Protein AF-A0AAV0EF10-F1 (afdb_monomer_lite)

Foldseek 3Di:
DDDDDDDDDDDDDDDDDDPVVVPPPQAAEDALVCLQDPVVVVVQLCVLCLQQVDALAQFPVSDDPVSVVSSVVSSVVRHDYDPVRVVSNVVSNNVNRRVVSNVVVVVCVVVVNDDPSDDPVSVVVNNCCCVPPPVNVVVVVVVVVVCVDPVNLLLDWQPPPDDLVRLQCVVCPPVNNGDFLLNSCLVGQDHPPNNDPVPRRPLNVQLVVQLVVQVVVVCVVVVHDPPDDDDPVSRVVSQCRSQDADPQARSRCPVNRNVVSVCCVVVVVPPDDDDDDPVVVVVVVVVVVVVVVVVVVVVVLVVVVVVVVVVCVVCVVVVHDDDDDDRDDPDDDDPPPDPPDPDPDDDDDDDDDDDDDDDD

Sequence (360 aa):
MSNEQSTSAPRPNYAPMSEAERNNDSAVWVTPAEVLFDEQVFKGIKSIIGGHFLGTWATLSDVDPKVRELWWNLFKARYRWTHANGADILKAYNARISTWLRATFKRARKSGKKPKWVSDEVWSNLCRHWSSDPKFLARSESGKKNRMSEKALEMQWHGGRKSQNAHKETLAGPEKKRVDVLRLVKHCWTKHGEESEADLPPRLADFETKYNESVERQRAARGLTQEDDLDSDADDEAAIEAAGVYKGRVPCLGAEGQRILYDRSTGASSSRSRRGEDPRIATMQRELEEHERRWEEQRKADEATKARLEEMERYMRAGFQPPQQPFPPPYVFHPEQTPQVPHMGGMGFFPNSGYGGMPM

Radius of gyration: 29.23 Å; chains: 1; bounding box: 75×53×104 Å

InterPro domains:
  IPR004252 Probable transposase, Ptta/En/Spm, plant [PF03004] (120-255)

Organism: NCBI:txid186058

Secondary structure (DSSP, 8-state):
-------PPPPP------HHHHT-TTPEE--HHHHHH-HHHHHHHHHHHHHT--S--SSGGGS-HHHHHHHHHHHHHHEE--GGGHHHHHHHHHHHHHHHHHHHHHHHHHHTPPPTTS-HHHHHHHHHHHHH-HHHHHHHHHHHHTTSSHHHHHT---STTS-HHHHHHHHHTTTT----HHHHHHHHHSPTT---GGG--HHHHHHHHHHHHHHHHHHHHHT--TTSPPPHHHHHHHHHHHH--BTTB-TTTHHHHHHHHHHHHHHGGGT---S---HHHHHHHHHHHHHHHHHHHHHHHHHHHHHHHHHHHHHHHTT-PPP--PPPPP----GGGSPPPP------------------

Structure (mmCIF, N/CA/C/O backbone):
data_AF-A0AAV0EF10-F1
#
_entry.id   AF-A0AAV0EF10-F1
#
loop_
_atom_site.group_PDB
_atom_site.id
_atom_site.type_symbol
_atom_site.label_atom_id
_atom_site.label_alt_id
_atom_site.label_comp_id
_atom_site.label_asym_id
_atom_site.label_entity_id
_atom_site.label_seq_id
_atom_site.pdbx_PDB_ins_code
_atom_site.Cartn_x
_atom_site.Cartn_y
_atom_site.Cartn_z
_atom_site.occupancy
_atom_site.B_iso_or_equiv
_atom_site.auth_seq_id
_atom_site.auth_comp_id
_atom_site.auth_asym_id
_atom_site.auth_atom_id
_atom_site.pdbx_PDB_model_num
ATOM 1 N N . MET A 1 1 ? -40.832 4.339 -34.094 1.00 41.81 1 MET A N 1
ATOM 2 C CA . MET A 1 1 ? -39.477 4.771 -34.497 1.00 41.81 1 MET A CA 1
ATOM 3 C C . MET A 1 1 ? -39.175 6.095 -33.816 1.00 41.81 1 MET A C 1
ATOM 5 O O . MET A 1 1 ? -39.568 7.132 -34.332 1.00 41.81 1 MET A O 1
ATOM 9 N N . SER A 1 2 ? -38.533 6.071 -32.650 1.00 32.00 2 SER A N 1
ATOM 10 C CA . SER A 1 2 ? -37.915 7.259 -32.049 1.00 32.00 2 SER A CA 1
ATOM 11 C C . SER A 1 2 ? -36.763 6.790 -31.165 1.00 32.00 2 SER A C 1
ATOM 13 O O . SER A 1 2 ? -36.956 5.930 -30.312 1.00 32.00 2 SER A O 1
ATOM 15 N N . ASN A 1 3 ? -35.574 7.297 -31.487 1.00 31.73 3 ASN A N 1
ATOM 16 C CA . ASN A 1 3 ? -34.282 6.978 -30.892 1.00 31.73 3 ASN A CA 1
ATOM 17 C C . ASN A 1 3 ? -34.138 7.597 -29.500 1.00 31.73 3 ASN A C 1
ATOM 19 O O . ASN A 1 3 ? -34.475 8.762 -29.299 1.00 31.73 3 ASN A O 1
ATOM 23 N N . GLU A 1 4 ? -33.529 6.834 -28.599 1.00 34.03 4 GLU A N 1
ATOM 24 C CA . GLU A 1 4 ? -32.938 7.312 -27.354 1.00 34.03 4 GLU A CA 1
ATOM 25 C C . GLU A 1 4 ? -31.678 8.138 -27.670 1.00 34.03 4 GLU A C 1
ATOM 27 O O . GLU A 1 4 ? -30.802 7.696 -28.417 1.00 34.03 4 GLU A O 1
ATOM 32 N N . GLN A 1 5 ? -31.570 9.342 -27.104 1.00 32.81 5 GLN A N 1
ATOM 33 C CA . GLN A 1 5 ? -30.319 10.098 -27.054 1.00 32.81 5 GLN A CA 1
ATOM 34 C C . GLN A 1 5 ? -29.814 10.127 -25.612 1.00 32.81 5 GLN A C 1
ATOM 36 O O . GLN A 1 5 ? -30.365 10.812 -24.753 1.00 32.81 5 GLN A O 1
ATOM 41 N N . SER A 1 6 ? -28.740 9.371 -25.375 1.00 32.44 6 SER A N 1
ATOM 42 C CA . SER A 1 6 ? -27.903 9.436 -24.178 1.00 32.44 6 SER A CA 1
ATOM 43 C C . SER A 1 6 ? -27.220 10.797 -24.068 1.00 32.44 6 SER A C 1
ATOM 45 O O . SER A 1 6 ? -26.433 11.189 -24.931 1.00 32.44 6 SER A O 1
ATOM 47 N N . THR A 1 7 ? -27.465 11.495 -22.964 1.00 33.66 7 THR A N 1
ATOM 48 C CA . THR A 1 7 ? -26.780 12.732 -22.585 1.00 33.66 7 THR A CA 1
ATOM 49 C C . THR A 1 7 ? -25.415 12.412 -21.966 1.00 33.66 7 THR A C 1
ATOM 51 O O . THR A 1 7 ? -25.316 12.087 -20.784 1.00 33.66 7 THR A O 1
ATOM 54 N N . SER A 1 8 ? -24.353 12.496 -22.771 1.00 32.59 8 SER A N 1
ATOM 55 C CA . SER A 1 8 ? -22.957 12.522 -22.312 1.00 32.59 8 SER A CA 1
ATOM 56 C C . SER A 1 8 ? -22.558 13.956 -21.963 1.00 32.59 8 SER A C 1
ATOM 58 O O . SER A 1 8 ? -22.718 14.855 -22.786 1.00 32.59 8 SER A O 1
ATOM 60 N N . ALA A 1 9 ? -21.987 14.165 -20.776 1.00 34.12 9 ALA A N 1
ATOM 61 C CA . ALA A 1 9 ? -21.403 15.442 -20.368 1.00 34.12 9 ALA A CA 1
ATOM 62 C C . ALA A 1 9 ? -20.275 15.898 -21.330 1.00 34.12 9 ALA A C 1
ATOM 64 O O . ALA A 1 9 ? -19.590 15.048 -21.916 1.00 34.12 9 ALA A O 1
ATOM 65 N N . PRO A 1 10 ? -20.060 17.218 -21.508 1.00 33.56 10 PRO A N 1
ATOM 66 C CA . PRO A 1 10 ? -19.063 17.737 -22.437 1.00 33.56 10 PRO A CA 1
ATOM 67 C C . PRO A 1 10 ? -17.645 17.549 -21.884 1.00 33.56 10 PRO A C 1
ATOM 69 O O . PRO A 1 10 ? -17.354 17.878 -20.735 1.00 33.56 10 PRO A O 1
ATOM 72 N N . ARG A 1 11 ? -16.747 17.016 -22.722 1.00 37.22 11 ARG A N 1
ATOM 73 C CA . ARG A 1 11 ? -15.314 16.904 -22.413 1.00 37.22 11 ARG A CA 1
ATOM 74 C C . ARG A 1 11 ? -14.661 18.298 -22.392 1.00 37.22 11 ARG A C 1
ATOM 76 O O . ARG A 1 11 ? -15.051 19.140 -23.202 1.00 37.22 11 ARG A O 1
ATOM 83 N N . PRO A 1 12 ? -13.653 18.543 -21.533 1.00 35.84 12 PRO A N 1
ATOM 84 C CA . PRO A 1 12 ? -12.907 19.796 -21.545 1.00 35.84 12 PRO A CA 1
ATOM 85 C C . PRO A 1 12 ? -12.196 19.979 -22.890 1.00 35.84 12 PRO A C 1
ATOM 87 O O . PRO A 1 12 ? -11.596 19.043 -23.421 1.00 35.84 12 PRO A O 1
ATOM 90 N N . ASN A 1 13 ? -12.285 21.186 -23.441 1.00 36.00 13 ASN A N 1
ATOM 91 C CA . ASN A 1 13 ? -11.689 21.555 -24.718 1.00 36.00 13 ASN A CA 1
ATOM 92 C C . ASN A 1 13 ? -10.171 21.753 -24.542 1.00 36.00 13 ASN A C 1
ATOM 94 O O . ASN A 1 13 ? -9.741 22.772 -24.003 1.00 36.00 13 ASN A O 1
ATOM 98 N N . TYR A 1 14 ? -9.368 20.768 -24.949 1.00 37.50 14 TYR A N 1
ATOM 99 C CA . TYR A 1 14 ? -7.905 20.861 -24.953 1.00 37.50 14 TYR A CA 1
ATOM 100 C C . TYR A 1 14 ? -7.407 21.365 -26.313 1.00 37.50 14 TYR A C 1
ATOM 102 O O . TYR A 1 14 ? -7.935 20.983 -27.357 1.00 37.50 14 TYR A O 1
ATOM 110 N N . ALA A 1 15 ? -6.381 22.220 -26.291 1.00 41.91 15 ALA A N 1
ATOM 111 C CA . ALA A 1 15 ? -5.701 22.725 -27.483 1.00 41.91 15 ALA A CA 1
ATOM 112 C C . ALA A 1 15 ? -5.241 21.574 -28.410 1.00 41.91 15 ALA A C 1
ATOM 114 O O . ALA A 1 15 ? -4.872 20.505 -27.915 1.00 41.91 15 ALA A O 1
ATOM 115 N N . PRO A 1 16 ? -5.253 21.760 -29.744 1.00 47.12 16 PRO A N 1
ATOM 116 C CA . PRO A 1 16 ? -4.965 20.680 -30.681 1.00 47.12 16 PRO A CA 1
ATOM 117 C C . PRO A 1 16 ? -3.488 20.261 -30.614 1.00 47.12 16 PRO A C 1
ATOM 119 O O . PRO A 1 16 ? -2.597 21.031 -30.969 1.00 47.12 16 PRO A O 1
ATOM 122 N N . MET A 1 17 ? -3.250 19.023 -30.169 1.00 42.44 17 MET A N 1
ATOM 123 C CA . MET A 1 17 ? -1.936 18.371 -30.146 1.00 42.44 17 MET A CA 1
ATOM 124 C C . MET A 1 17 ? -1.368 18.142 -31.557 1.00 42.44 17 MET A C 1
ATOM 126 O O . MET A 1 17 ? -2.094 17.953 -32.548 1.00 42.44 17 MET A O 1
ATOM 130 N N . SER A 1 18 ? -0.039 18.142 -31.620 1.00 50.69 18 SER A N 1
ATOM 131 C CA . SER A 1 18 ? 0.752 18.011 -32.842 1.00 50.69 18 SER A CA 1
ATOM 132 C C . SER A 1 18 ? 0.572 16.636 -33.505 1.00 50.69 18 SER A C 1
ATOM 134 O O . SER A 1 18 ? 0.231 15.640 -32.868 1.00 50.69 18 SER A O 1
ATOM 136 N N . GLU A 1 19 ? 0.796 16.553 -34.817 1.00 38.75 19 GLU A N 1
ATOM 137 C CA . GLU A 1 19 ? 0.668 15.309 -35.600 1.00 38.75 19 GLU A CA 1
ATOM 138 C C . GLU A 1 19 ? 1.659 14.208 -35.174 1.00 38.75 19 GLU A C 1
ATOM 140 O O . GLU A 1 19 ? 1.385 13.024 -35.363 1.00 38.75 19 GLU A O 1
ATOM 145 N N . ALA A 1 20 ? 2.763 14.577 -34.517 1.00 43.88 20 ALA A N 1
ATOM 146 C CA . ALA A 1 20 ? 3.726 13.636 -33.947 1.00 43.88 20 ALA A CA 1
ATOM 147 C C . ALA A 1 20 ? 3.189 12.909 -32.696 1.00 43.88 20 ALA A C 1
ATOM 149 O O . ALA A 1 20 ? 3.535 11.752 -32.463 1.00 43.88 20 ALA A O 1
ATOM 150 N N . GLU A 1 21 ? 2.302 13.543 -31.921 1.00 47.16 21 GLU A N 1
ATOM 151 C CA . GLU A 1 21 ? 1.654 12.941 -30.743 1.00 47.16 21 GLU A CA 1
ATOM 152 C C . GLU A 1 21 ? 0.500 12.006 -31.129 1.00 47.16 21 GLU A C 1
ATOM 154 O O . GLU A 1 21 ? 0.167 11.087 -30.382 1.00 47.16 21 GLU A O 1
ATOM 159 N N . ARG A 1 22 ? -0.074 12.189 -32.326 1.00 44.50 22 ARG A N 1
ATOM 160 C CA . ARG A 1 22 ? -1.132 11.327 -32.877 1.00 44.50 22 ARG A CA 1
ATOM 161 C C . ARG A 1 22 ? -0.633 9.965 -33.363 1.00 44.50 22 ARG A C 1
ATOM 163 O O . ARG A 1 22 ? -1.431 9.045 -33.475 1.00 44.50 22 ARG A O 1
ATOM 170 N N . ASN A 1 23 ? 0.661 9.808 -33.642 1.00 39.31 23 ASN A N 1
ATOM 171 C CA . ASN A 1 23 ? 1.169 8.646 -34.381 1.00 39.31 23 ASN A CA 1
ATOM 172 C C . ASN A 1 23 ? 1.706 7.494 -33.497 1.00 39.31 23 ASN A C 1
ATOM 174 O O . ASN A 1 23 ? 2.421 6.622 -33.985 1.00 39.31 23 ASN A O 1
ATOM 178 N N . ASN A 1 24 ? 1.381 7.469 -32.196 1.00 41.84 24 ASN A N 1
ATOM 179 C CA . ASN A 1 24 ? 1.767 6.396 -31.262 1.00 41.84 24 ASN A CA 1
ATOM 180 C C . ASN A 1 24 ? 0.558 5.900 -30.442 1.00 41.84 24 ASN A C 1
ATOM 182 O O . ASN A 1 24 ? 0.535 5.933 -29.209 1.00 41.84 24 ASN A O 1
ATOM 186 N N . ASP A 1 25 ? -0.474 5.479 -31.168 1.00 45.84 25 ASP A N 1
ATOM 187 C CA . ASP A 1 25 ? -1.871 5.335 -30.731 1.00 45.84 25 ASP A CA 1
ATOM 188 C C . ASP A 1 25 ? -2.174 4.086 -29.861 1.00 45.84 25 ASP A C 1
ATOM 190 O O . ASP A 1 25 ? -3.299 3.599 -29.797 1.00 45.84 25 ASP A O 1
ATOM 194 N N . SER A 1 26 ? -1.171 3.525 -29.171 1.00 57.41 26 SER A N 1
ATOM 195 C CA . SER A 1 26 ? -1.349 2.380 -28.254 1.00 57.41 26 SER A CA 1
ATOM 196 C C . SER A 1 26 ? -1.016 2.688 -26.792 1.00 57.41 26 SER A C 1
ATOM 198 O O . SER A 1 26 ? -1.038 1.789 -25.946 1.00 57.41 26 SER A O 1
ATOM 200 N N . ALA A 1 27 ? -0.632 3.925 -26.481 1.00 65.00 27 ALA A N 1
ATOM 201 C CA . ALA A 1 27 ? -0.153 4.283 -25.156 1.00 65.00 27 ALA A CA 1
ATOM 202 C C . ALA A 1 27 ? -1.325 4.636 -24.223 1.00 65.00 27 ALA A C 1
ATOM 204 O O . ALA A 1 27 ? -2.086 5.568 -24.472 1.00 65.00 27 ALA A O 1
ATOM 205 N N . VAL A 1 28 ? -1.479 3.875 -23.136 1.00 84.00 28 VAL A N 1
ATOM 206 C CA . VAL A 1 28 ? -2.594 4.054 -22.195 1.00 84.00 28 VAL A CA 1
ATOM 207 C C . VAL A 1 28 ? -2.280 5.216 -21.256 1.00 84.00 28 VAL A C 1
ATOM 209 O O . VAL A 1 28 ? -1.302 5.162 -20.505 1.00 84.00 28 VAL A O 1
ATOM 212 N N . TRP A 1 29 ? -3.108 6.258 -21.294 1.00 90.06 29 TRP A N 1
ATOM 213 C CA . TRP A 1 29 ? -3.027 7.380 -20.361 1.00 90.06 29 TRP A CA 1
ATOM 214 C C . TRP A 1 29 ? -3.458 6.945 -18.964 1.00 90.06 29 TRP A C 1
ATOM 216 O O . TRP A 1 29 ? -4.469 6.264 -18.816 1.00 90.06 29 TRP A O 1
ATOM 226 N N . VAL A 1 30 ? -2.675 7.320 -17.954 1.00 91.38 30 VAL A N 1
ATOM 227 C CA . VAL A 1 30 ? -2.936 6.986 -16.554 1.00 91.38 30 VAL A CA 1
ATOM 228 C C . VAL A 1 30 ? -2.709 8.183 -15.641 1.00 91.38 30 VAL A C 1
ATOM 230 O O . VAL A 1 30 ? -1.798 8.993 -15.819 1.00 91.38 30 VAL A O 1
ATOM 233 N N . THR A 1 31 ? -3.527 8.246 -14.606 1.00 90.00 31 THR A N 1
ATOM 234 C CA . THR A 1 31 ? -3.400 9.133 -13.458 1.00 90.00 31 THR A CA 1
ATOM 235 C C . THR A 1 31 ? -2.776 8.382 -12.277 1.00 90.00 31 THR A C 1
ATOM 237 O O . THR A 1 31 ? -2.803 7.147 -12.223 1.00 90.00 31 THR A O 1
ATOM 240 N N . PRO A 1 32 ? -2.227 9.092 -11.279 1.00 88.00 32 PRO A N 1
ATOM 241 C CA . PRO A 1 32 ? -1.701 8.440 -10.082 1.00 88.00 32 PRO A CA 1
ATOM 242 C C . PRO A 1 32 ? -2.725 7.571 -9.329 1.00 88.00 32 PRO A C 1
ATOM 244 O O . PRO A 1 32 ? -2.371 6.503 -8.823 1.00 88.00 32 PRO A O 1
ATOM 247 N N . ALA A 1 33 ? -3.996 7.987 -9.294 1.00 83.25 33 ALA A N 1
ATOM 248 C CA . ALA A 1 33 ? -5.079 7.215 -8.689 1.00 83.25 33 ALA A CA 1
ATOM 249 C C . ALA A 1 33 ? -5.328 5.901 -9.450 1.00 83.25 33 ALA A C 1
ATOM 251 O O . ALA A 1 33 ? -5.424 4.840 -8.833 1.00 83.25 33 ALA A O 1
ATOM 252 N N . GLU A 1 34 ? -5.335 5.928 -10.783 1.00 87.19 34 GLU A N 1
ATOM 253 C CA . GLU A 1 34 ? -5.470 4.714 -11.600 1.00 87.19 34 GLU A CA 1
ATOM 254 C C . GLU A 1 34 ? -4.287 3.762 -11.386 1.00 87.19 34 GLU A C 1
ATOM 256 O O . GLU A 1 34 ? -4.480 2.564 -11.207 1.00 87.19 34 GLU A O 1
ATOM 261 N N . VAL A 1 35 ? -3.057 4.268 -11.267 1.00 91.38 35 VAL A N 1
ATOM 262 C CA . VAL A 1 35 ? -1.900 3.418 -10.924 1.00 91.38 35 VAL A CA 1
ATOM 263 C C . VAL A 1 35 ? -2.076 2.727 -9.563 1.00 91.38 35 VAL A C 1
ATOM 265 O O . VAL A 1 35 ? -1.653 1.578 -9.380 1.00 91.38 35 VAL A O 1
ATOM 268 N N . LEU A 1 36 ? -2.709 3.399 -8.599 1.00 86.56 36 LEU A N 1
ATOM 269 C CA . LEU A 1 36 ? -2.950 2.859 -7.263 1.00 86.56 36 LEU A CA 1
ATOM 270 C C . LEU A 1 36 ? -4.132 1.896 -7.187 1.00 86.56 36 LEU A C 1
ATOM 272 O O . LEU A 1 36 ? -4.066 0.955 -6.388 1.00 86.56 36 LEU A O 1
ATOM 276 N N . PHE A 1 37 ? -5.194 2.119 -7.956 1.00 85.38 37 PHE A N 1
ATOM 277 C CA . PHE A 1 37 ? -6.488 1.478 -7.724 1.00 85.38 37 PHE A CA 1
ATOM 278 C C . PHE A 1 37 ? -7.041 0.726 -8.937 1.00 85.38 37 PHE A C 1
ATOM 280 O O . PHE A 1 37 ? -7.769 -0.245 -8.732 1.00 85.38 37 PHE A O 1
ATOM 287 N N . ASP A 1 38 ? -6.649 1.081 -10.162 1.00 87.94 38 ASP A N 1
ATOM 288 C CA . ASP A 1 38 ? -7.133 0.412 -11.368 1.00 87.94 38 ASP A CA 1
ATOM 289 C C . ASP A 1 38 ? -6.528 -0.996 -11.524 1.00 87.94 38 ASP A C 1
ATOM 291 O O . ASP A 1 38 ? -5.314 -1.228 -11.421 1.00 87.94 38 ASP A O 1
ATOM 295 N N . GLU A 1 39 ? -7.394 -1.984 -11.760 1.00 89.81 39 GLU A N 1
ATOM 296 C CA . GLU A 1 39 ? -6.980 -3.385 -11.845 1.00 89.81 39 GLU A CA 1
ATOM 297 C C . GLU A 1 39 ? -6.311 -3.710 -13.185 1.00 89.81 39 GLU A C 1
ATOM 299 O O . GLU A 1 39 ? -5.458 -4.600 -13.238 1.00 89.81 39 GLU A O 1
ATOM 304 N N . GLN A 1 40 ? -6.647 -3.005 -14.265 1.00 90.12 40 GLN A N 1
ATOM 305 C CA . GLN A 1 40 ? -6.057 -3.242 -15.578 1.00 90.12 40 GLN A CA 1
ATOM 306 C C . GLN A 1 40 ? -4.620 -2.719 -15.635 1.00 90.12 40 GLN A C 1
ATOM 308 O O . GLN A 1 40 ? -3.713 -3.452 -16.052 1.00 90.12 40 GLN A O 1
ATOM 313 N N . VAL A 1 41 ? -4.384 -1.516 -15.109 1.00 92.12 41 VAL A N 1
ATOM 314 C CA . VAL A 1 41 ? -3.039 -0.968 -14.904 1.00 92.12 41 VAL A CA 1
ATOM 315 C C . VAL A 1 41 ? -2.234 -1.911 -14.014 1.00 92.12 41 VAL A C 1
ATOM 317 O O . VAL A 1 41 ? -1.109 -2.302 -14.352 1.00 92.12 41 VAL A O 1
ATOM 320 N N . PHE A 1 42 ? -2.835 -2.383 -12.917 1.00 94.19 42 PHE A N 1
ATOM 321 C CA . PHE A 1 42 ? -2.173 -3.304 -12.002 1.00 94.19 42 PHE A CA 1
ATOM 322 C C . PHE A 1 42 ? -1.839 -4.663 -12.635 1.00 94.19 42 PHE A C 1
ATOM 324 O O . PHE A 1 42 ? -0.760 -5.200 -12.379 1.00 94.19 42 PHE A O 1
ATOM 331 N N . LYS A 1 43 ? -2.702 -5.227 -13.489 1.00 93.69 43 LYS A N 1
ATOM 332 C CA . LYS A 1 43 ? -2.381 -6.432 -14.279 1.00 93.69 43 LYS A CA 1
ATOM 333 C C . LYS A 1 43 ? -1.160 -6.206 -15.170 1.00 93.69 43 LYS A C 1
ATOM 335 O O . LYS A 1 43 ? -0.286 -7.071 -15.216 1.00 93.69 43 LYS A O 1
ATOM 340 N N . GLY A 1 44 ? -1.061 -5.044 -15.817 1.00 93.69 44 GLY A N 1
ATOM 341 C CA . GLY A 1 44 ? 0.121 -4.679 -16.598 1.00 93.69 44 GLY A CA 1
ATOM 342 C C . GLY A 1 44 ? 1.391 -4.614 -15.745 1.00 93.69 44 GLY A C 1
ATOM 343 O O . GLY A 1 44 ? 2.400 -5.209 -16.118 1.00 93.69 44 GLY A O 1
ATOM 344 N N . ILE A 1 45 ? 1.324 -3.989 -14.564 1.00 94.75 45 ILE A N 1
ATOM 345 C CA . ILE A 1 45 ? 2.445 -3.933 -13.607 1.00 94.75 45 ILE A CA 1
ATOM 346 C C . ILE A 1 45 ? 2.883 -5.345 -13.179 1.00 94.75 45 ILE A C 1
ATOM 348 O O . ILE A 1 45 ? 4.073 -5.658 -13.208 1.00 94.75 45 ILE A O 1
ATOM 352 N N . LYS A 1 46 ? 1.935 -6.228 -12.827 1.00 94.44 46 LYS A N 1
ATOM 353 C CA . LYS A 1 46 ? 2.234 -7.628 -12.464 1.00 94.44 46 LYS A CA 1
ATOM 354 C C . LYS A 1 46 ? 2.948 -8.364 -13.596 1.00 94.44 46 LYS A C 1
ATOM 356 O O . LYS A 1 46 ? 3.857 -9.140 -13.321 1.00 94.44 46 LYS A O 1
ATOM 361 N N . SER A 1 47 ? 2.528 -8.136 -14.842 1.00 93.94 47 SER A N 1
ATOM 362 C CA . SER A 1 47 ? 3.129 -8.763 -16.022 1.00 93.94 47 SER A CA 1
ATOM 363 C C . SER A 1 47 ? 4.578 -8.327 -16.223 1.00 93.94 47 SER A C 1
ATOM 365 O O . SER A 1 47 ? 5.425 -9.178 -16.474 1.00 93.94 47 SER A O 1
ATOM 367 N N . ILE A 1 48 ? 4.864 -7.027 -16.083 1.00 94.06 48 ILE A N 1
ATOM 368 C CA . ILE A 1 48 ? 6.227 -6.482 -16.187 1.00 94.06 48 ILE A CA 1
ATOM 369 C C . ILE A 1 48 ? 7.124 -7.132 -15.135 1.00 94.06 48 ILE A C 1
ATOM 371 O O . ILE A 1 48 ? 8.175 -7.676 -15.455 1.00 94.06 48 ILE A O 1
ATOM 375 N N . ILE A 1 49 ? 6.689 -7.129 -13.875 1.00 92.75 49 ILE A N 1
ATOM 376 C CA . ILE A 1 49 ? 7.520 -7.653 -12.790 1.00 92.75 49 ILE A CA 1
ATOM 377 C C . ILE A 1 49 ? 7.689 -9.161 -12.922 1.00 92.75 49 ILE A C 1
ATOM 379 O O . ILE A 1 49 ? 8.808 -9.650 -12.840 1.00 92.75 49 ILE A O 1
ATOM 383 N N . GLY A 1 50 ? 6.603 -9.895 -13.170 1.00 90.00 50 GLY A N 1
ATOM 384 C CA . GLY A 1 50 ? 6.645 -11.348 -13.313 1.00 90.00 50 GLY A CA 1
ATOM 385 C C . GLY A 1 50 ? 7.544 -11.824 -14.457 1.00 90.00 50 GLY A C 1
ATOM 386 O O . GLY A 1 50 ? 8.182 -12.859 -14.313 1.00 90.00 50 GLY A O 1
ATOM 387 N N . GLY A 1 51 ? 7.639 -11.068 -15.557 1.00 88.44 51 GLY A N 1
ATOM 388 C CA . GLY A 1 51 ? 8.534 -11.390 -16.676 1.00 88.44 51 GLY A CA 1
ATOM 389 C C . GLY A 1 51 ? 10.019 -11.139 -16.393 1.00 88.44 51 GLY A C 1
ATOM 390 O O . GLY A 1 51 ? 10.872 -11.720 -17.056 1.00 88.44 51 GLY A O 1
ATOM 391 N N . HIS A 1 52 ? 10.338 -10.308 -15.398 1.00 86.81 52 HIS A N 1
ATOM 392 C CA . HIS A 1 52 ? 11.703 -9.864 -15.099 1.00 86.81 52 HIS A CA 1
ATOM 393 C C . HIS A 1 52 ? 12.082 -10.068 -13.621 1.00 86.81 52 HIS A C 1
ATOM 395 O O . HIS A 1 52 ? 12.905 -9.329 -13.074 1.00 86.81 52 HIS A O 1
ATOM 401 N N . PHE A 1 53 ? 11.479 -11.055 -12.949 1.00 87.50 53 PHE A N 1
ATOM 402 C CA . PHE A 1 53 ? 11.769 -11.378 -11.551 1.00 87.50 53 PHE A CA 1
ATOM 403 C C . PHE A 1 53 ? 12.802 -12.507 -11.448 1.00 87.50 53 PHE A C 1
ATOM 405 O O . PHE A 1 53 ? 12.449 -13.680 -11.344 1.00 87.50 53 PHE A O 1
ATOM 412 N N . LEU A 1 54 ? 14.087 -12.150 -11.488 1.00 83.19 54 LEU A N 1
ATOM 413 C CA . LEU A 1 54 ? 15.189 -13.123 -11.536 1.00 83.19 54 LEU A CA 1
ATOM 414 C C . LEU A 1 54 ? 15.989 -13.248 -10.229 1.00 83.19 54 LEU A C 1
ATOM 416 O O . LEU A 1 54 ? 16.832 -14.130 -10.117 1.00 83.19 54 LEU A O 1
ATOM 420 N N . GLY A 1 55 ? 15.745 -12.390 -9.238 1.00 83.25 55 GLY A N 1
ATOM 421 C CA . GLY A 1 55 ? 16.510 -12.356 -7.992 1.00 83.25 55 GLY A CA 1
ATOM 422 C C . GLY A 1 55 ? 15.699 -12.708 -6.749 1.00 83.25 55 GLY A C 1
ATOM 423 O O . GLY A 1 55 ? 14.475 -12.824 -6.761 1.00 83.25 55 GLY A O 1
ATOM 424 N N . THR A 1 56 ? 16.403 -12.859 -5.631 1.00 83.00 56 THR A N 1
ATOM 425 C CA . THR A 1 56 ? 15.859 -13.335 -4.350 1.00 83.00 56 THR A CA 1
ATOM 426 C C . THR A 1 56 ? 15.381 -12.176 -3.480 1.00 83.00 56 THR A C 1
ATOM 428 O O . THR A 1 56 ? 15.808 -12.010 -2.338 1.00 83.00 56 THR A O 1
ATOM 431 N N . TRP A 1 57 ? 14.515 -11.334 -4.040 1.00 84.62 57 TRP A N 1
ATOM 432 C CA . TRP A 1 57 ? 14.094 -10.082 -3.413 1.00 84.62 57 TRP A CA 1
ATOM 433 C C . TRP A 1 57 ? 12.797 -10.266 -2.621 1.00 84.62 57 TRP A C 1
ATOM 435 O O . TRP A 1 57 ? 11.716 -10.427 -3.189 1.00 84.62 57 TRP A O 1
ATOM 445 N N . ALA A 1 58 ? 12.882 -10.249 -1.289 1.00 75.50 58 ALA A N 1
ATOM 446 C CA . ALA A 1 58 ? 11.713 -10.424 -0.423 1.00 75.50 58 ALA A CA 1
ATOM 447 C C . ALA A 1 58 ? 10.817 -9.171 -0.378 1.00 75.50 58 ALA A C 1
ATOM 449 O O . ALA A 1 58 ? 9.606 -9.265 -0.138 1.00 75.50 58 ALA A O 1
ATOM 450 N N . THR A 1 59 ? 11.400 -7.995 -0.606 1.00 81.50 59 THR A N 1
ATOM 451 C CA . THR A 1 59 ? 10.724 -6.698 -0.661 1.00 81.50 59 THR A CA 1
ATOM 452 C C . THR A 1 59 ? 11.205 -5.876 -1.855 1.00 81.50 59 THR A C 1
ATOM 454 O O . THR A 1 59 ? 12.269 -6.135 -2.407 1.00 81.50 59 THR A O 1
ATOM 457 N N . LEU A 1 60 ? 10.438 -4.849 -2.247 1.00 84.69 60 LEU A N 1
ATOM 458 C CA . LEU A 1 60 ? 10.844 -3.939 -3.326 1.00 84.69 60 LEU A CA 1
ATOM 459 C C . LEU A 1 60 ? 12.189 -3.253 -3.031 1.00 84.69 60 LEU A C 1
ATOM 461 O O . LEU A 1 60 ? 12.959 -3.009 -3.949 1.00 84.69 60 LEU A O 1
ATOM 465 N N . SER A 1 61 ? 12.477 -2.956 -1.762 1.00 84.75 61 SER A N 1
ATOM 466 C CA . SER A 1 61 ? 13.739 -2.333 -1.349 1.00 84.75 61 SER A CA 1
ATOM 467 C C . SER A 1 61 ? 14.949 -3.253 -1.510 1.00 84.75 61 SER A C 1
ATOM 469 O O . SER A 1 61 ? 16.059 -2.746 -1.614 1.00 84.75 61 SER A O 1
ATOM 471 N N . ASP A 1 62 ? 14.737 -4.570 -1.552 1.00 84.69 62 ASP A N 1
ATOM 472 C CA . ASP A 1 62 ? 15.811 -5.543 -1.770 1.00 84.69 62 ASP A CA 1
ATOM 473 C C . ASP A 1 62 ? 16.153 -5.682 -3.261 1.00 84.69 62 ASP A C 1
ATOM 475 O O . ASP A 1 62 ? 17.209 -6.210 -3.598 1.00 84.69 62 ASP A O 1
ATOM 479 N N . VAL A 1 63 ? 15.265 -5.226 -4.155 1.00 87.94 63 VAL A N 1
ATOM 480 C CA . VAL A 1 63 ? 15.452 -5.311 -5.607 1.00 87.94 63 VAL A CA 1
ATOM 481 C C . VAL A 1 63 ? 16.587 -4.390 -6.036 1.00 87.94 63 VAL A C 1
ATOM 483 O O . VAL A 1 63 ? 16.585 -3.193 -5.722 1.00 87.94 63 VAL A O 1
ATOM 486 N N . ASP A 1 64 ? 17.518 -4.953 -6.810 1.00 88.06 64 ASP A N 1
ATOM 487 C CA . ASP A 1 64 ? 18.638 -4.221 -7.399 1.00 88.06 64 ASP A CA 1
ATOM 488 C C . ASP A 1 64 ? 18.130 -2.928 -8.075 1.00 88.06 64 ASP A C 1
ATOM 490 O O . ASP A 1 64 ? 17.149 -2.981 -8.832 1.00 88.06 64 ASP A O 1
ATOM 494 N N . PRO A 1 65 ? 18.747 -1.760 -7.802 1.00 89.19 65 PRO A N 1
ATOM 495 C CA . PRO A 1 65 ? 18.384 -0.502 -8.447 1.00 89.19 65 PRO A CA 1
ATOM 496 C C . PRO A 1 65 ? 18.227 -0.606 -9.971 1.00 89.19 65 PRO A C 1
ATOM 498 O O . PRO A 1 65 ? 17.246 -0.086 -10.498 1.00 89.19 65 PRO A O 1
ATOM 501 N N . LYS A 1 66 ? 19.104 -1.350 -10.660 1.00 88.69 66 LYS A N 1
ATOM 502 C CA . LYS A 1 66 ? 19.048 -1.542 -12.119 1.00 88.69 66 LYS A CA 1
ATOM 503 C C . LYS A 1 66 ? 17.800 -2.305 -12.556 1.00 88.69 66 LYS A C 1
ATOM 505 O O . LYS A 1 66 ? 17.197 -1.997 -13.579 1.00 88.69 66 LYS A O 1
ATOM 510 N N . VAL A 1 67 ? 17.374 -3.291 -11.769 1.00 90.31 67 VAL A N 1
ATOM 511 C CA . VAL A 1 67 ? 16.156 -4.064 -12.051 1.00 90.31 67 VAL A CA 1
ATOM 512 C C . VAL A 1 67 ? 14.909 -3.216 -11.793 1.00 90.31 67 VAL A C 1
ATOM 514 O O . VAL A 1 67 ? 13.961 -3.262 -12.576 1.00 90.31 67 VAL A O 1
ATOM 517 N N . ARG A 1 68 ? 14.909 -2.390 -10.738 1.00 91.81 68 ARG A N 1
ATOM 518 C CA . ARG A 1 68 ? 13.811 -1.439 -10.488 1.00 91.81 68 ARG A CA 1
ATOM 519 C C . ARG A 1 68 ? 13.687 -0.412 -11.607 1.00 91.81 68 ARG A C 1
ATOM 521 O O . ARG A 1 68 ? 12.572 -0.117 -12.034 1.00 91.81 68 ARG A O 1
ATOM 528 N N . GLU A 1 69 ? 14.816 0.092 -12.092 1.00 92.56 69 GLU A N 1
ATOM 529 C CA . GLU A 1 69 ? 14.873 0.997 -13.235 1.00 92.56 69 GLU A CA 1
ATOM 530 C C . GLU A 1 69 ? 14.366 0.324 -14.515 1.00 92.56 69 GLU A C 1
ATOM 532 O O . GLU A 1 69 ? 13.540 0.904 -15.217 1.00 92.56 69 GLU A O 1
ATOM 537 N N . LEU A 1 70 ? 14.755 -0.929 -14.779 1.00 92.06 70 LEU A N 1
ATOM 538 C CA . LEU A 1 70 ? 14.217 -1.714 -15.892 1.00 92.06 70 LEU A CA 1
ATOM 539 C C . LEU A 1 70 ? 12.688 -1.827 -15.815 1.00 92.06 70 LEU A C 1
ATOM 541 O O . LEU A 1 70 ? 12.002 -1.529 -16.791 1.00 92.06 70 LEU A O 1
ATOM 545 N N . TRP A 1 71 ? 12.134 -2.219 -14.662 1.00 94.25 71 TRP A N 1
ATOM 546 C CA . TRP A 1 71 ? 10.680 -2.317 -14.494 1.00 94.25 71 TRP A CA 1
ATOM 547 C C . TRP A 1 71 ? 9.994 -0.968 -14.725 1.00 94.25 71 TRP A C 1
ATOM 549 O O . TRP A 1 71 ? 8.946 -0.907 -15.366 1.00 94.25 71 TRP A O 1
ATOM 559 N N . TRP A 1 72 ? 10.595 0.115 -14.232 1.00 94.88 72 TRP A N 1
ATOM 560 C CA . TRP A 1 72 ? 10.084 1.465 -14.436 1.00 94.88 72 TRP A CA 1
ATOM 561 C C . TRP A 1 72 ? 10.131 1.900 -15.906 1.00 94.88 72 TRP A C 1
ATOM 563 O O . TRP A 1 72 ? 9.164 2.468 -16.410 1.00 94.88 72 TRP A O 1
ATOM 573 N N . ASN A 1 73 ? 11.205 1.589 -16.630 1.00 93.12 73 ASN A N 1
ATOM 574 C CA . ASN A 1 73 ? 11.327 1.888 -18.056 1.00 93.12 73 ASN A CA 1
ATOM 575 C C . ASN A 1 73 ? 10.311 1.098 -18.893 1.00 93.12 73 ASN A C 1
ATOM 577 O O . ASN A 1 73 ? 9.681 1.665 -19.784 1.00 93.12 73 ASN A O 1
ATOM 581 N N . LEU A 1 74 ? 10.070 -0.172 -18.558 1.00 92.88 74 LEU A N 1
ATOM 582 C CA . LEU A 1 74 ? 9.016 -0.979 -19.183 1.00 92.88 74 LEU A CA 1
ATOM 583 C C . LEU A 1 74 ? 7.613 -0.432 -18.886 1.00 92.88 74 LEU A C 1
ATOM 585 O O . LEU A 1 74 ? 6.738 -0.455 -19.751 1.00 92.88 74 LEU A O 1
ATOM 589 N N . PHE A 1 75 ? 7.397 0.100 -17.682 1.00 94.62 75 PHE A N 1
ATOM 590 C CA . PHE A 1 75 ? 6.152 0.779 -17.337 1.00 94.62 75 PHE A CA 1
ATOM 591 C C . PHE A 1 75 ? 5.973 2.072 -18.149 1.00 94.62 75 PHE A C 1
ATOM 593 O O . PHE A 1 75 ? 4.931 2.242 -18.784 1.00 94.62 75 PHE A O 1
ATOM 600 N N . LYS A 1 76 ? 7.007 2.924 -18.219 1.00 92.94 76 LYS A N 1
ATOM 601 C CA . LYS A 1 76 ? 7.043 4.135 -19.062 1.00 92.94 76 LYS A CA 1
ATOM 602 C C . LYS A 1 76 ? 6.808 3.837 -20.538 1.00 92.94 76 LYS A C 1
ATOM 604 O O . LYS A 1 76 ? 6.198 4.645 -21.221 1.00 92.94 76 LYS A O 1
ATOM 609 N N . ALA A 1 77 ? 7.269 2.695 -21.046 1.00 89.62 77 ALA A N 1
ATOM 610 C CA . ALA A 1 77 ? 7.037 2.320 -22.437 1.00 89.62 77 ALA A CA 1
ATOM 611 C C . ALA A 1 77 ? 5.542 2.091 -22.724 1.00 89.62 77 ALA A C 1
ATOM 613 O O . ALA A 1 77 ? 5.051 2.500 -23.777 1.00 89.62 77 ALA A O 1
ATOM 614 N N . ARG A 1 78 ? 4.807 1.506 -21.768 1.00 90.12 78 ARG A N 1
ATOM 615 C CA . ARG A 1 78 ? 3.406 1.082 -21.924 1.00 90.12 78 ARG A CA 1
ATOM 616 C C . ARG A 1 78 ? 2.369 2.148 -21.557 1.00 90.12 78 ARG A C 1
ATOM 618 O O . ARG A 1 78 ? 1.283 2.154 -22.133 1.00 90.12 78 ARG A O 1
ATOM 625 N N . TYR A 1 79 ? 2.686 3.010 -20.600 1.00 92.25 79 TYR A N 1
ATOM 626 C CA . TYR A 1 79 ? 1.756 4.003 -20.067 1.00 92.25 79 TYR A CA 1
ATOM 627 C C . TYR A 1 79 ? 2.256 5.424 -20.319 1.00 92.25 79 TYR A C 1
ATOM 629 O O . TYR A 1 79 ? 3.455 5.653 -20.493 1.00 92.25 79 TYR A O 1
ATOM 637 N N . ARG A 1 80 ? 1.331 6.382 -20.362 1.00 91.12 80 ARG A N 1
ATOM 638 C CA . ARG A 1 80 ? 1.619 7.817 -20.484 1.00 91.12 80 ARG A CA 1
ATOM 639 C C . ARG A 1 80 ? 0.877 8.589 -19.411 1.00 91.12 80 ARG A C 1
ATOM 641 O O . ARG A 1 80 ? -0.125 8.127 -18.879 1.00 91.12 80 ARG A O 1
ATOM 648 N N . TRP A 1 81 ? 1.392 9.758 -19.082 1.00 91.88 81 TRP A N 1
ATOM 649 C CA . TRP A 1 81 ? 0.814 10.665 -18.102 1.00 91.88 81 TRP A CA 1
ATOM 650 C C . TRP A 1 81 ? 1.245 12.086 -18.439 1.00 91.88 81 TRP A C 1
ATOM 652 O O . TRP A 1 81 ? 2.191 12.302 -19.195 1.00 91.88 81 TRP A O 1
ATOM 662 N N . THR A 1 82 ? 0.553 13.062 -17.865 1.00 84.31 82 THR A N 1
ATOM 663 C CA . THR A 1 82 ? 0.942 14.469 -17.968 1.00 84.31 82 THR A CA 1
ATOM 664 C C . THR A 1 82 ? 2.239 14.714 -17.198 1.00 84.31 82 THR A C 1
ATOM 666 O O . THR A 1 82 ? 2.414 14.179 -16.103 1.00 84.31 82 THR A O 1
ATOM 669 N N . HIS A 1 83 ? 3.139 15.552 -17.725 1.00 78.81 83 HIS A N 1
ATOM 670 C CA . HIS A 1 83 ? 4.426 15.853 -17.074 1.00 78.81 83 HIS A CA 1
ATOM 671 C C . HIS A 1 83 ? 4.266 16.294 -15.609 1.00 78.81 83 HIS A C 1
ATOM 673 O O . HIS A 1 83 ? 5.017 15.837 -14.748 1.00 78.81 83 HIS A O 1
ATOM 679 N N . ALA A 1 84 ? 3.217 17.069 -15.308 1.00 80.00 84 ALA A N 1
ATOM 680 C CA . ALA A 1 84 ? 2.874 17.508 -13.954 1.00 80.00 84 ALA A CA 1
ATOM 681 C C . ALA A 1 84 ? 2.720 16.352 -12.943 1.00 80.00 84 ALA A C 1
ATOM 683 O O . ALA A 1 84 ? 3.047 16.511 -11.772 1.00 80.00 84 ALA A O 1
ATOM 684 N N . ASN A 1 85 ? 2.280 15.173 -13.391 1.00 83.69 85 ASN A N 1
ATOM 685 C CA . ASN A 1 85 ? 2.020 14.026 -12.523 1.00 83.69 85 ASN A CA 1
ATOM 686 C C . ASN A 1 85 ? 3.229 13.086 -12.371 1.00 83.69 85 ASN A C 1
ATOM 688 O O . ASN A 1 85 ? 3.127 12.086 -11.663 1.00 83.69 85 ASN A O 1
ATOM 692 N N . GLY A 1 86 ? 4.370 13.347 -13.022 1.00 86.94 86 GLY A N 1
ATOM 693 C CA . GLY A 1 86 ? 5.467 12.374 -13.131 1.00 86.94 86 GLY A CA 1
ATOM 694 C C . GLY A 1 86 ? 5.986 11.837 -11.791 1.00 86.94 86 GLY A C 1
ATOM 695 O O . GLY A 1 86 ? 6.130 10.622 -11.620 1.00 86.94 86 GLY A O 1
ATOM 696 N N . ALA A 1 87 ? 6.209 12.724 -10.817 1.00 88.50 87 ALA A N 1
ATOM 697 C CA . ALA A 1 87 ? 6.660 12.337 -9.479 1.00 88.50 87 ALA A CA 1
ATOM 698 C C . ALA A 1 87 ? 5.602 11.506 -8.727 1.00 88.50 87 ALA A C 1
ATOM 700 O O . ALA A 1 87 ? 5.927 10.492 -8.097 1.00 88.50 87 ALA A O 1
ATOM 701 N N . ASP A 1 88 ? 4.329 11.887 -8.842 1.00 88.50 88 ASP A N 1
ATOM 702 C CA . ASP A 1 88 ? 3.221 11.189 -8.191 1.00 88.50 88 ASP A CA 1
ATOM 703 C C . ASP A 1 88 ? 2.942 9.823 -8.815 1.00 88.50 88 ASP A C 1
ATOM 705 O O . ASP A 1 88 ? 2.667 8.869 -8.084 1.00 88.50 88 ASP A O 1
ATOM 709 N N . ILE A 1 89 ? 3.103 9.678 -10.133 1.00 93.06 89 ILE A N 1
ATOM 710 C CA . ILE A 1 89 ? 3.016 8.3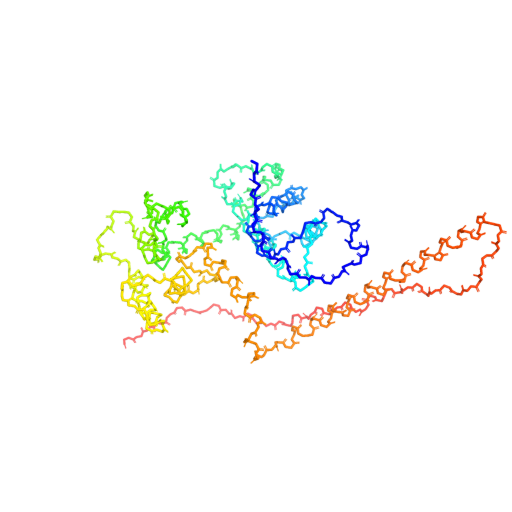83 -10.820 1.00 93.06 89 ILE A CA 1
ATOM 711 C C . ILE A 1 89 ? 4.108 7.445 -10.308 1.00 93.06 89 ILE A C 1
ATOM 713 O O . ILE A 1 89 ? 3.815 6.301 -9.960 1.00 93.06 89 ILE A O 1
ATOM 717 N N . LEU A 1 90 ? 5.360 7.906 -10.212 1.00 93.00 90 LEU A N 1
ATOM 718 C CA . LEU A 1 90 ? 6.458 7.077 -9.706 1.00 93.00 90 LEU A CA 1
ATOM 719 C C . LEU A 1 90 ? 6.212 6.649 -8.250 1.00 93.00 90 LEU A C 1
ATOM 721 O O . LEU A 1 90 ? 6.447 5.493 -7.876 1.00 93.00 90 LEU A O 1
ATOM 725 N N . LYS A 1 91 ? 5.703 7.561 -7.417 1.00 91.25 91 LYS A N 1
ATOM 726 C CA . LYS A 1 91 ? 5.328 7.274 -6.027 1.00 91.25 91 LYS A CA 1
ATOM 727 C C . LYS A 1 91 ? 4.196 6.245 -5.949 1.00 91.25 91 LYS A C 1
ATOM 729 O O . LYS A 1 91 ? 4.319 5.262 -5.213 1.00 91.25 91 LYS A O 1
ATOM 734 N N . ALA A 1 92 ? 3.133 6.433 -6.730 1.00 91.31 92 ALA A N 1
ATOM 735 C CA . ALA A 1 92 ? 2.000 5.518 -6.842 1.00 91.31 92 ALA A CA 1
ATOM 736 C C . ALA A 1 92 ? 2.441 4.120 -7.304 1.00 91.31 92 ALA A C 1
ATOM 738 O O . ALA A 1 92 ? 2.109 3.113 -6.672 1.00 91.31 92 ALA A O 1
ATOM 739 N N . TYR A 1 93 ? 3.266 4.063 -8.348 1.00 94.88 93 TYR A N 1
ATOM 740 C CA . TYR A 1 93 ? 3.838 2.843 -8.910 1.00 94.88 93 TYR A CA 1
ATOM 741 C C . TYR A 1 93 ? 4.629 2.052 -7.860 1.00 94.88 93 TYR A C 1
ATOM 743 O O . TYR A 1 93 ? 4.336 0.882 -7.593 1.00 94.88 93 TYR A O 1
ATOM 751 N N . ASN A 1 94 ? 5.573 2.708 -7.178 1.00 93.56 94 ASN A N 1
ATOM 752 C CA . ASN A 1 94 ? 6.376 2.078 -6.130 1.00 93.56 94 ASN A CA 1
ATOM 753 C C . ASN A 1 94 ? 5.516 1.590 -4.953 1.00 93.56 94 ASN A C 1
ATOM 755 O O . ASN A 1 94 ? 5.722 0.481 -4.444 1.00 93.56 94 ASN A O 1
ATOM 759 N N . ALA A 1 95 ? 4.525 2.381 -4.530 1.00 90.38 95 ALA A N 1
ATOM 760 C CA . ALA A 1 95 ? 3.607 2.004 -3.458 1.00 90.38 95 ALA A CA 1
ATOM 761 C C . ALA A 1 95 ? 2.774 0.764 -3.826 1.00 90.38 95 ALA A C 1
ATOM 763 O O . ALA A 1 95 ? 2.639 -0.164 -3.012 1.00 90.38 95 ALA A O 1
ATOM 764 N N . ARG A 1 96 ? 2.261 0.712 -5.063 1.00 92.88 96 ARG A N 1
ATOM 765 C CA . ARG A 1 96 ? 1.463 -0.407 -5.580 1.00 92.88 96 ARG A CA 1
ATOM 766 C C . ARG A 1 96 ? 2.278 -1.696 -5.624 1.00 92.88 96 ARG A C 1
ATOM 768 O O . ARG A 1 96 ? 1.831 -2.726 -5.113 1.00 92.88 96 ARG A O 1
ATOM 775 N N . ILE A 1 97 ? 3.500 -1.635 -6.150 1.00 94.06 97 ILE A N 1
ATOM 776 C CA . ILE A 1 97 ? 4.394 -2.795 -6.261 1.00 94.06 97 ILE A CA 1
ATO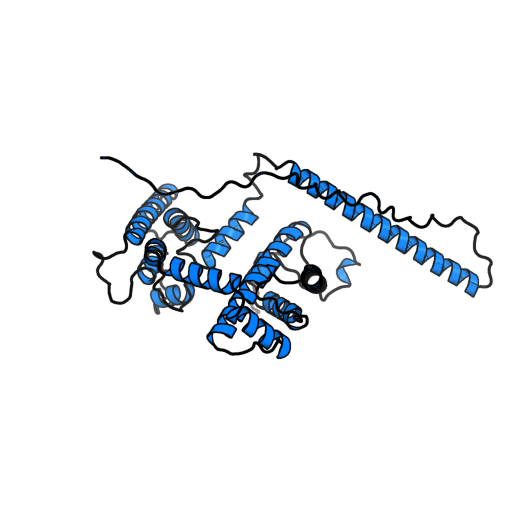M 777 C C . ILE A 1 97 ? 4.826 -3.305 -4.895 1.00 94.06 97 ILE A C 1
ATOM 779 O O . ILE A 1 97 ? 4.728 -4.503 -4.627 1.00 94.06 97 ILE A O 1
ATOM 783 N N . SER A 1 98 ? 5.271 -2.407 -4.016 1.00 91.94 98 SER A N 1
ATOM 784 C CA . SER A 1 98 ? 5.699 -2.763 -2.663 1.00 91.94 98 SER A CA 1
ATOM 785 C C . SER A 1 98 ? 4.585 -3.489 -1.904 1.00 91.94 98 SER A C 1
ATOM 787 O O . SER A 1 98 ? 4.804 -4.549 -1.306 1.00 91.94 98 SER A O 1
ATOM 789 N N . THR A 1 99 ? 3.355 -2.974 -2.003 1.00 90.44 99 THR A N 1
ATOM 790 C CA . THR A 1 99 ? 2.169 -3.592 -1.402 1.00 90.44 99 THR A CA 1
ATOM 791 C C . THR A 1 99 ? 1.900 -4.978 -1.988 1.00 90.44 99 THR A C 1
ATOM 793 O O . THR A 1 99 ? 1.699 -5.940 -1.239 1.00 90.44 99 THR A O 1
ATOM 796 N N . TRP A 1 100 ? 1.936 -5.105 -3.315 1.00 93.12 100 TRP A N 1
ATOM 797 C CA . TRP A 1 100 ? 1.673 -6.359 -4.013 1.00 93.12 100 TRP A CA 1
ATOM 798 C C . TRP A 1 100 ? 2.710 -7.449 -3.729 1.00 93.12 100 TRP A C 1
ATOM 800 O O . TRP A 1 100 ? 2.320 -8.566 -3.371 1.00 93.12 100 TRP A O 1
ATOM 810 N N . LEU A 1 101 ? 4.008 -7.147 -3.845 1.00 92.94 101 LEU A N 1
ATOM 811 C CA . LEU A 1 101 ? 5.090 -8.101 -3.578 1.00 92.94 101 LEU A CA 1
ATOM 812 C C . LEU A 1 101 ? 5.001 -8.612 -2.139 1.00 92.94 101 LEU A C 1
ATOM 814 O O . LEU A 1 101 ? 4.947 -9.822 -1.903 1.00 92.94 101 LEU A O 1
ATOM 818 N N . ARG A 1 102 ? 4.859 -7.694 -1.174 1.00 89.94 102 ARG A N 1
ATOM 819 C CA . ARG A 1 102 ? 4.724 -8.042 0.244 1.00 89.94 102 ARG A CA 1
ATOM 820 C C . ARG A 1 102 ? 3.511 -8.934 0.502 1.00 89.94 102 ARG A C 1
ATOM 822 O O . ARG A 1 102 ? 3.619 -9.925 1.228 1.00 89.94 102 ARG A O 1
ATOM 829 N N . ALA A 1 103 ? 2.350 -8.597 -0.061 1.00 90.50 103 ALA A N 1
ATOM 830 C CA . ALA A 1 103 ? 1.133 -9.388 0.105 1.00 90.50 103 ALA A CA 1
ATOM 831 C C . ALA A 1 103 ? 1.251 -10.772 -0.553 1.00 90.50 103 ALA A C 1
ATOM 833 O O . ALA A 1 103 ? 0.779 -11.770 -0.001 1.00 90.50 103 ALA A O 1
ATOM 834 N N . THR A 1 104 ? 1.896 -10.848 -1.715 1.00 92.31 104 THR A N 1
ATOM 835 C CA . THR A 1 104 ? 2.080 -12.096 -2.459 1.00 92.31 104 THR A CA 1
ATOM 836 C C . THR A 1 104 ? 3.029 -13.037 -1.733 1.00 92.31 104 THR A C 1
ATOM 838 O O . THR A 1 104 ? 2.626 -14.157 -1.422 1.00 92.31 104 THR A O 1
ATOM 841 N N . PHE A 1 105 ? 4.216 -12.578 -1.335 1.00 91.88 105 PHE A N 1
ATOM 842 C CA . PHE A 1 105 ? 5.162 -13.419 -0.600 1.00 91.88 105 PHE A CA 1
ATOM 843 C C . PHE A 1 105 ? 4.687 -13.774 0.810 1.00 91.88 105 PHE A C 1
ATOM 845 O O . PHE A 1 105 ? 4.904 -14.896 1.265 1.00 91.88 105 PHE A O 1
ATOM 852 N N . LYS A 1 106 ? 3.936 -12.894 1.489 1.00 90.69 106 LYS A N 1
ATOM 853 C CA . LYS A 1 106 ? 3.276 -13.251 2.757 1.00 90.69 106 LYS A CA 1
ATOM 854 C C . LYS A 1 106 ? 2.325 -14.441 2.585 1.00 90.69 106 LYS A C 1
ATOM 856 O O . LYS A 1 106 ? 2.335 -15.342 3.424 1.00 90.69 106 LYS A O 1
ATOM 861 N N . ARG A 1 107 ? 1.503 -14.449 1.527 1.00 91.56 107 ARG A N 1
ATOM 862 C CA . ARG A 1 107 ? 0.574 -15.556 1.228 1.00 91.56 107 ARG A CA 1
ATOM 863 C C . ARG A 1 107 ? 1.312 -16.818 0.794 1.00 91.56 107 ARG A C 1
ATOM 865 O O . ARG A 1 107 ? 0.985 -17.897 1.287 1.00 91.56 107 ARG A O 1
ATOM 872 N N . ALA A 1 108 ? 2.309 -16.676 -0.074 1.00 92.56 108 ALA A N 1
ATOM 873 C CA . ALA A 1 108 ? 3.132 -17.781 -0.553 1.00 92.56 108 ALA A CA 1
ATOM 874 C C . ALA A 1 108 ? 3.812 -18.497 0.622 1.00 92.56 108 ALA A C 1
ATOM 876 O O . ALA A 1 108 ? 3.625 -19.693 0.805 1.00 92.56 108 ALA A O 1
ATOM 877 N N . ARG A 1 109 ? 4.462 -17.743 1.518 1.00 92.19 109 ARG A N 1
ATOM 878 C CA . ARG A 1 109 ? 5.092 -18.282 2.729 1.00 92.19 109 ARG A CA 1
ATOM 879 C C . ARG A 1 109 ? 4.101 -18.975 3.665 1.00 92.19 109 ARG A C 1
ATOM 881 O O . ARG A 1 109 ? 4.406 -20.037 4.185 1.00 92.19 109 ARG A O 1
ATOM 888 N N . LYS A 1 110 ? 2.912 -18.399 3.881 1.00 90.06 110 LYS A N 1
ATOM 889 C CA . LYS A 1 110 ? 1.895 -19.005 4.762 1.00 90.06 110 LYS A CA 1
ATOM 890 C C . LYS A 1 110 ? 1.328 -20.312 4.195 1.00 90.06 110 LYS A C 1
ATOM 892 O O . LYS A 1 110 ? 0.956 -21.187 4.962 1.00 90.06 110 LYS A O 1
ATOM 897 N N . SER A 1 111 ? 1.202 -20.407 2.874 1.00 92.44 111 SER A N 1
ATOM 898 C CA . SER A 1 111 ? 0.619 -21.575 2.201 1.00 92.44 111 SER A CA 1
ATOM 899 C C . SER A 1 111 ? 1.651 -22.606 1.745 1.00 92.44 111 SER A C 1
ATOM 901 O O . SER A 1 111 ? 1.256 -23.690 1.331 1.00 92.44 111 SER A O 1
ATOM 903 N N . GLY A 1 112 ? 2.941 -22.262 1.757 1.00 90.31 112 GLY A N 1
ATOM 904 C CA . GLY A 1 112 ? 4.005 -23.059 1.144 1.00 90.31 112 GLY A CA 1
ATOM 905 C C . GLY A 1 112 ? 3.945 -23.108 -0.388 1.00 90.31 112 GLY A C 1
ATOM 906 O O . GLY A 1 112 ? 4.686 -23.869 -0.997 1.00 90.31 112 GLY A O 1
ATOM 907 N N . LYS A 1 113 ? 3.069 -22.323 -1.034 1.00 93.25 113 LYS A N 1
ATOM 908 C CA . LYS A 1 113 ? 2.847 -22.379 -2.486 1.00 93.25 113 LYS A CA 1
ATOM 909 C C . LYS A 1 113 ? 3.640 -21.297 -3.215 1.00 93.25 113 LYS A C 1
ATOM 911 O O . LYS A 1 113 ? 3.410 -20.105 -2.994 1.00 93.25 113 LYS A O 1
ATOM 916 N N . LYS A 1 114 ? 4.517 -21.720 -4.130 1.00 93.56 114 LYS A N 1
ATOM 917 C CA . LYS A 1 114 ? 5.296 -20.849 -5.020 1.00 93.56 114 LYS A CA 1
ATOM 918 C C . LYS A 1 114 ? 4.381 -20.076 -5.989 1.00 93.56 114 LYS A C 1
ATOM 920 O O . LYS A 1 114 ? 3.508 -20.686 -6.613 1.00 93.56 114 LYS A O 1
ATOM 925 N N . PRO A 1 115 ? 4.559 -18.754 -6.171 1.00 92.69 115 PRO A N 1
ATOM 926 C CA . PRO A 1 115 ? 3.887 -18.021 -7.242 1.00 92.69 115 PRO A CA 1
ATOM 927 C C . PRO A 1 115 ? 4.352 -18.491 -8.631 1.00 92.69 115 PRO A C 1
ATOM 929 O O . PRO A 1 115 ? 5.539 -18.702 -8.843 1.00 92.69 115 PRO A O 1
ATOM 932 N N . LYS A 1 116 ? 3.434 -18.595 -9.603 1.00 92.19 116 LYS A N 1
ATOM 933 C CA . LYS A 1 116 ? 3.737 -19.123 -10.953 1.00 92.19 116 LYS A CA 1
ATOM 934 C C . LYS A 1 116 ? 4.851 -18.374 -11.699 1.00 92.19 116 LYS A C 1
ATOM 936 O O . LYS A 1 116 ? 5.542 -18.975 -12.503 1.00 92.19 116 LYS A O 1
ATOM 941 N N . TRP A 1 117 ? 4.998 -17.077 -11.442 1.00 91.12 117 TRP A N 1
ATOM 942 C CA . TRP A 1 117 ? 5.981 -16.200 -12.086 1.00 91.12 117 TRP A CA 1
ATOM 943 C C . TRP A 1 117 ? 7.365 -16.229 -11.414 1.00 91.12 117 TRP A C 1
ATOM 945 O O . TRP A 1 117 ? 8.254 -15.502 -11.833 1.00 91.12 117 TRP A O 1
ATOM 955 N N . VAL A 1 118 ? 7.556 -17.038 -10.367 1.00 91.81 118 VAL A N 1
ATOM 956 C CA . VAL A 1 118 ? 8.849 -17.208 -9.687 1.00 91.81 118 VAL A CA 1
ATOM 957 C C . VAL A 1 118 ? 9.461 -18.547 -10.102 1.00 91.81 118 VAL A C 1
ATOM 959 O O . VAL A 1 118 ? 8.799 -19.589 -10.024 1.00 91.81 118 VAL A O 1
ATOM 962 N N . SER A 1 119 ? 10.730 -18.538 -10.517 1.00 91.50 119 SER A N 1
ATOM 963 C CA . SER A 1 119 ? 11.475 -19.764 -10.828 1.00 91.50 119 SER A CA 1
ATOM 964 C C . SER A 1 119 ? 11.708 -20.618 -9.572 1.00 91.50 119 SER A C 1
ATOM 966 O O . SER A 1 119 ? 11.685 -20.118 -8.446 1.00 91.50 119 SER A O 1
ATOM 968 N N . ASP A 1 120 ? 11.901 -21.928 -9.741 1.00 92.81 120 ASP A N 1
ATOM 969 C CA . ASP A 1 120 ? 12.133 -22.841 -8.608 1.00 92.81 120 ASP A CA 1
ATOM 970 C C . ASP A 1 120 ? 13.402 -22.502 -7.823 1.00 92.81 120 ASP A C 1
ATOM 972 O O . ASP A 1 120 ? 13.415 -22.575 -6.592 1.00 92.81 120 ASP A O 1
ATOM 976 N N . GLU A 1 121 ? 14.442 -22.053 -8.522 1.00 91.94 121 GLU A N 1
ATOM 977 C CA . GLU A 1 121 ? 15.699 -21.622 -7.916 1.00 91.94 121 GLU A CA 1
ATOM 978 C C . GLU A 1 121 ? 15.504 -20.385 -7.027 1.00 91.94 121 GLU A C 1
ATOM 980 O O . GLU A 1 121 ? 15.867 -20.386 -5.846 1.00 91.94 121 GLU A O 1
ATOM 985 N N . VAL A 1 122 ? 14.859 -19.341 -7.560 1.00 92.12 122 VAL A N 1
ATOM 986 C CA . VAL A 1 122 ? 14.583 -18.106 -6.811 1.00 92.12 122 VAL A CA 1
ATOM 987 C C . VAL A 1 122 ? 13.682 -18.395 -5.614 1.00 92.12 122 VAL A C 1
ATOM 989 O O . VAL A 1 122 ? 13.919 -17.883 -4.518 1.00 92.12 122 VAL A O 1
ATOM 992 N N . TRP A 1 123 ? 12.670 -19.245 -5.793 1.00 94.06 123 TRP A N 1
ATOM 993 C CA . TRP A 1 123 ? 11.780 -19.647 -4.710 1.00 94.06 123 TRP A CA 1
ATOM 994 C C . TRP A 1 123 ? 12.517 -20.376 -3.585 1.00 94.06 123 TRP A C 1
ATOM 996 O O . TRP A 1 123 ? 12.348 -20.021 -2.419 1.00 94.06 123 TRP A O 1
ATOM 1006 N N . SER A 1 124 ? 13.372 -21.341 -3.925 1.00 93.06 124 SER A N 1
ATOM 1007 C CA . SER A 1 124 ? 14.170 -22.091 -2.947 1.00 93.06 124 SER A CA 1
ATOM 1008 C C . SER A 1 124 ? 15.075 -21.163 -2.136 1.00 93.06 124 SER A C 1
ATOM 1010 O O . SER A 1 124 ? 15.139 -21.255 -0.908 1.00 93.06 124 SER A O 1
ATOM 1012 N N . ASN A 1 125 ? 15.704 -20.194 -2.801 1.00 91.44 125 ASN A N 1
ATOM 1013 C CA . ASN A 1 125 ? 16.520 -19.189 -2.133 1.00 91.44 125 ASN A CA 1
ATOM 1014 C C . ASN A 1 125 ? 15.704 -18.244 -1.233 1.00 91.44 125 ASN A C 1
ATOM 1016 O O . ASN A 1 125 ? 16.151 -17.924 -0.130 1.00 91.44 125 ASN A O 1
ATOM 1020 N N . LEU A 1 126 ? 14.501 -17.831 -1.650 1.00 92.19 126 LEU A N 1
ATOM 1021 C CA . LEU A 1 126 ? 13.589 -17.042 -0.811 1.00 92.19 126 LEU A CA 1
ATOM 1022 C C . LEU A 1 126 ? 13.151 -17.819 0.437 1.00 92.19 126 LEU A C 1
ATOM 1024 O O . LEU A 1 126 ? 13.152 -17.266 1.538 1.00 92.19 126 LEU A O 1
ATOM 1028 N N . CYS A 1 127 ? 12.817 -19.103 0.287 1.00 92.81 127 CYS A N 1
ATOM 1029 C CA . CYS A 1 127 ? 12.487 -19.978 1.409 1.00 92.81 127 CYS A CA 1
ATOM 1030 C C . CYS A 1 127 ? 13.652 -20.081 2.396 1.00 92.81 127 CYS A C 1
ATOM 1032 O O . CYS A 1 127 ? 13.442 -19.873 3.592 1.00 92.81 127 CYS A O 1
ATOM 1034 N N . ARG A 1 128 ? 14.873 -20.313 1.892 1.00 91.44 128 ARG A N 1
ATOM 1035 C CA . ARG A 1 128 ? 16.091 -20.341 2.710 1.00 91.44 128 ARG A CA 1
ATOM 1036 C C . ARG A 1 128 ? 16.265 -19.030 3.470 1.00 91.44 128 ARG A C 1
ATOM 1038 O O . ARG A 1 128 ? 16.360 -19.059 4.694 1.00 91.44 128 ARG A O 1
ATOM 1045 N N . HIS A 1 129 ? 16.191 -17.893 2.776 1.00 89.75 129 HIS A N 1
ATOM 1046 C CA . HIS A 1 129 ? 16.274 -16.566 3.388 1.00 89.75 129 HIS A CA 1
ATOM 1047 C C . HIS A 1 129 ? 15.254 -16.388 4.526 1.00 89.75 129 HIS A C 1
ATOM 1049 O O . HIS A 1 129 ? 15.632 -15.995 5.626 1.00 89.75 129 HIS A O 1
ATOM 1055 N N . TRP A 1 130 ? 13.982 -16.751 4.327 1.00 90.94 130 TRP A N 1
ATOM 1056 C CA . TRP A 1 130 ? 12.969 -16.620 5.383 1.00 90.94 130 TRP A CA 1
ATOM 1057 C C . TRP A 1 130 ? 13.183 -17.544 6.583 1.00 90.94 130 TRP A C 1
ATOM 1059 O O . TRP A 1 130 ? 12.715 -17.209 7.672 1.00 90.94 130 TRP A O 1
ATOM 1069 N N . SER A 1 131 ? 13.832 -18.695 6.391 1.00 89.75 131 SER A N 1
ATOM 1070 C CA . SER A 1 131 ? 14.120 -19.645 7.470 1.00 89.75 131 SER A CA 1
ATOM 1071 C C . SER A 1 131 ? 15.417 -19.360 8.220 1.00 89.75 131 SER A C 1
ATOM 1073 O O . SER A 1 131 ? 15.507 -19.708 9.391 1.00 89.75 131 SER A O 1
ATOM 1075 N N . SER A 1 132 ? 16.415 -18.760 7.564 1.00 90.62 132 SER A N 1
ATOM 1076 C CA . SER A 1 132 ? 17.776 -18.690 8.102 1.00 90.62 132 SER A CA 1
ATOM 1077 C C . SER A 1 132 ? 18.294 -17.277 8.334 1.00 90.62 132 SER A C 1
ATOM 1079 O O . SER A 1 132 ? 19.261 -17.132 9.071 1.00 90.62 132 SER A O 1
ATOM 1081 N N . ASP A 1 133 ? 17.718 -16.239 7.716 1.00 90.44 133 ASP A N 1
ATOM 1082 C CA . ASP A 1 133 ? 18.210 -14.869 7.896 1.00 90.44 133 ASP A CA 1
ATOM 1083 C C . ASP A 1 133 ? 17.827 -14.330 9.291 1.00 90.44 133 ASP A C 1
ATOM 1085 O O . ASP A 1 133 ? 16.639 -14.090 9.558 1.00 90.44 133 ASP A O 1
ATOM 1089 N N . PRO A 1 134 ? 18.807 -14.064 10.180 1.00 90.81 134 PRO A N 1
ATOM 1090 C CA . PRO A 1 134 ? 18.532 -13.573 11.527 1.00 90.81 134 PRO A CA 1
ATOM 1091 C C . PRO A 1 134 ? 17.808 -12.224 11.541 1.00 90.81 134 PRO A C 1
ATOM 1093 O O . PRO A 1 134 ? 16.950 -11.997 12.395 1.00 90.81 134 PRO A O 1
ATOM 1096 N N . LYS A 1 135 ? 18.097 -11.328 10.584 1.00 89.38 135 LYS A N 1
ATOM 1097 C CA . LYS A 1 135 ? 17.451 -10.008 10.501 1.00 89.38 135 LYS A CA 1
ATOM 1098 C C . LYS A 1 135 ? 15.972 -10.156 10.168 1.00 89.38 135 LYS A C 1
ATOM 1100 O O . LYS A 1 135 ? 15.124 -9.473 10.750 1.00 89.38 135 LYS A O 1
ATOM 1105 N N . PHE A 1 136 ? 15.653 -11.065 9.249 1.00 87.62 136 PHE A N 1
ATOM 1106 C CA . PHE A 1 136 ? 14.272 -11.360 8.887 1.00 87.62 136 PHE A CA 1
ATOM 1107 C C . PHE A 1 136 ? 13.507 -11.981 10.060 1.00 87.62 136 PHE A C 1
ATOM 1109 O O . PHE A 1 136 ? 12.405 -11.525 10.387 1.00 87.62 136 PHE A O 1
ATOM 1116 N N . LEU A 1 137 ? 14.096 -12.984 10.718 1.00 90.56 137 LEU A N 1
ATOM 1117 C CA . LEU A 1 137 ? 13.494 -13.665 11.865 1.00 90.56 137 LEU A CA 1
ATOM 1118 C C . LEU A 1 137 ? 13.245 -12.699 13.027 1.00 90.56 137 LEU A C 1
ATOM 1120 O O . LEU A 1 137 ? 12.120 -12.634 13.528 1.00 90.56 137 LEU A O 1
ATOM 1124 N N . ALA A 1 138 ? 14.234 -11.873 13.382 1.00 92.69 138 ALA A N 1
ATOM 1125 C CA . ALA A 1 138 ? 14.100 -10.855 14.421 1.00 92.69 138 ALA A CA 1
ATOM 1126 C C . ALA A 1 138 ? 12.954 -9.882 14.109 1.00 92.69 138 ALA A C 1
ATOM 1128 O O . ALA A 1 138 ? 12.072 -9.662 14.939 1.00 92.69 138 ALA A O 1
ATOM 1129 N N . ARG A 1 139 ? 12.887 -9.363 12.874 1.00 89.31 139 ARG A N 1
ATOM 1130 C CA . ARG A 1 139 ? 11.805 -8.460 12.450 1.00 89.31 139 ARG A CA 1
ATOM 1131 C C . ARG A 1 139 ? 10.436 -9.140 12.480 1.00 89.31 139 ARG A C 1
ATOM 1133 O O . ARG A 1 139 ? 9.436 -8.501 12.818 1.00 89.31 139 ARG A O 1
ATOM 1140 N N . SER A 1 140 ? 10.372 -10.417 12.110 1.00 87.31 140 SER A N 1
ATOM 1141 C CA . SER A 1 140 ? 9.142 -11.208 12.156 1.00 87.31 140 SER A CA 1
ATOM 1142 C C . SER A 1 140 ? 8.649 -11.385 13.594 1.00 87.31 140 SER A C 1
ATOM 1144 O O . SER A 1 140 ? 7.457 -11.189 13.850 1.00 87.31 140 SER A O 1
ATOM 1146 N N . GLU A 1 141 ? 9.556 -11.681 14.525 1.00 92.06 141 GLU A N 1
ATOM 1147 C CA . GLU A 1 141 ? 9.241 -11.878 15.940 1.00 92.06 141 GLU A CA 1
ATOM 1148 C C . GLU A 1 141 ? 8.855 -10.567 16.630 1.00 92.06 141 GLU A C 1
ATOM 1150 O O . GLU A 1 141 ? 7.802 -10.493 17.261 1.00 92.06 141 GLU A O 1
ATOM 1155 N N . SER A 1 142 ? 9.603 -9.480 16.414 1.00 91.44 142 SER A N 1
ATOM 1156 C CA . SER A 1 142 ? 9.191 -8.143 16.865 1.00 91.44 142 SER A CA 1
ATOM 1157 C C . SER A 1 142 ? 7.822 -7.768 16.300 1.00 91.44 142 SER A C 1
ATOM 1159 O O . SER A 1 142 ? 6.958 -7.271 17.014 1.00 91.44 142 SER A O 1
ATOM 1161 N N . GLY A 1 143 ? 7.568 -8.068 15.023 1.00 87.75 143 GLY A N 1
ATOM 1162 C CA . GLY A 1 143 ? 6.263 -7.849 14.408 1.00 87.75 143 GLY A CA 1
ATOM 1163 C C . GLY A 1 143 ? 5.144 -8.693 15.026 1.00 87.75 143 GLY A C 1
ATOM 1164 O O . GLY A 1 143 ? 3.992 -8.269 14.992 1.00 87.75 143 GLY A O 1
ATOM 1165 N N . LYS A 1 144 ? 5.447 -9.882 15.558 1.00 88.19 144 LYS A N 1
ATOM 1166 C CA . LYS A 1 144 ? 4.500 -10.724 16.300 1.00 88.19 144 LYS A CA 1
ATOM 1167 C C . LYS A 1 144 ? 4.211 -10.125 17.673 1.00 88.19 144 LYS A C 1
ATOM 1169 O O . LYS A 1 144 ? 3.040 -9.922 17.975 1.00 88.19 144 LYS A O 1
ATOM 1174 N N . LYS A 1 145 ? 5.245 -9.749 18.429 1.00 90.38 145 LYS A N 1
ATOM 1175 C CA . LYS A 1 145 ? 5.118 -9.066 19.728 1.00 90.38 145 LYS A CA 1
ATOM 1176 C C . LYS A 1 145 ? 4.316 -7.769 19.612 1.00 90.38 145 LYS A C 1
ATOM 1178 O O . LYS A 1 145 ? 3.364 -7.578 20.351 1.00 90.38 145 LYS A O 1
ATOM 1183 N N . ASN A 1 146 ? 4.594 -6.954 18.594 1.00 86.50 146 ASN A N 1
ATOM 1184 C CA . ASN A 1 146 ? 3.865 -5.709 18.338 1.00 86.50 146 ASN A CA 1
ATOM 1185 C C . ASN A 1 146 ? 2.387 -5.912 17.982 1.00 86.50 146 ASN A C 1
ATOM 1187 O O . ASN A 1 146 ? 1.627 -4.962 18.078 1.00 86.50 146 ASN A O 1
ATOM 1191 N N . ARG A 1 147 ? 1.975 -7.098 17.511 1.00 80.19 147 ARG A N 1
ATOM 1192 C CA . ARG A 1 147 ? 0.550 -7.411 17.291 1.00 80.19 147 ARG A CA 1
ATOM 1193 C C . ARG A 1 147 ? -0.151 -7.887 18.561 1.00 80.19 147 ARG A C 1
ATOM 1195 O O . ARG A 1 147 ? -1.369 -7.849 18.598 1.00 80.19 147 ARG A O 1
ATOM 1202 N N . MET A 1 148 ? 0.615 -8.354 19.544 1.00 83.06 148 MET A N 1
ATOM 1203 C CA . MET A 1 148 ? 0.129 -8.824 20.842 1.00 83.06 148 MET A CA 1
ATOM 1204 C C . MET A 1 148 ? 0.279 -7.759 21.933 1.00 83.06 148 MET A C 1
ATOM 1206 O O . MET A 1 148 ? 0.017 -8.049 23.094 1.00 83.06 148 MET A O 1
ATOM 1210 N N . SER A 1 149 ? 0.750 -6.554 21.596 1.00 84.38 149 SER A N 1
ATOM 1211 C CA . SER A 1 149 ? 0.803 -5.466 22.565 1.00 84.38 149 SER A CA 1
ATOM 1212 C C . SER A 1 149 ? -0.609 -4.991 22.883 1.00 84.38 149 SER A C 1
ATOM 1214 O O . SER A 1 149 ? -1.471 -4.979 22.007 1.00 84.38 149 SER A O 1
ATOM 1216 N N . GLU A 1 150 ? -0.819 -4.548 24.117 1.00 79.69 150 GLU A N 1
ATOM 1217 C CA . GLU A 1 150 ? -2.092 -4.001 24.597 1.00 79.69 150 GLU A CA 1
ATOM 1218 C C . GLU A 1 150 ? -2.646 -2.939 23.644 1.00 79.69 150 GLU A C 1
ATOM 1220 O O . GLU A 1 150 ? -3.743 -3.081 23.116 1.00 79.69 150 GLU A O 1
ATOM 1225 N N . LYS A 1 151 ? -1.804 -1.968 23.271 1.00 75.06 151 LYS A N 1
ATOM 1226 C CA . LYS A 1 151 ? -2.154 -0.943 22.285 1.00 75.06 151 LYS A CA 1
ATOM 1227 C C . LYS A 1 151 ? -2.576 -1.524 20.932 1.00 75.06 151 LYS A C 1
ATOM 1229 O O . LYS A 1 151 ? -3.414 -0.945 20.266 1.00 75.06 151 LYS A O 1
ATOM 1234 N N . ALA A 1 152 ? -1.988 -2.621 20.459 1.00 73.81 152 ALA A N 1
ATOM 1235 C CA . ALA A 1 152 ? -2.403 -3.213 19.185 1.00 73.81 152 ALA A CA 1
ATOM 1236 C C . ALA A 1 152 ? -3.724 -3.986 19.297 1.00 73.81 152 ALA A C 1
ATOM 1238 O O . ALA A 1 152 ? -4.493 -3.979 18.337 1.00 73.81 152 ALA A O 1
ATOM 1239 N N . LEU A 1 153 ? -3.973 -4.619 20.445 1.00 73.38 153 LEU A N 1
ATOM 1240 C CA . LEU A 1 153 ? -5.221 -5.318 20.750 1.00 73.38 153 LEU A CA 1
ATOM 1241 C C . LEU A 1 153 ? -6.383 -4.329 20.911 1.00 73.38 153 LEU A C 1
ATOM 1243 O O . LEU A 1 153 ? -7.446 -4.552 20.349 1.00 73.38 153 LEU A O 1
ATOM 1247 N N . GLU A 1 154 ? -6.148 -3.186 21.555 1.00 70.62 154 GLU A N 1
ATOM 1248 C CA . GLU A 1 154 ? -7.113 -2.081 21.642 1.00 70.62 154 GLU A CA 1
ATOM 1249 C C . GLU A 1 154 ? -7.472 -1.505 20.257 1.00 70.62 154 GLU A C 1
ATOM 1251 O O . GLU A 1 154 ? -8.580 -1.033 20.018 1.00 70.62 154 GLU A O 1
ATOM 1256 N N . MET A 1 155 ? -6.537 -1.552 19.300 1.00 69.88 155 MET A N 1
ATOM 1257 C CA . MET A 1 155 ? -6.757 -1.095 17.923 1.00 69.88 155 MET A CA 1
ATOM 1258 C C . MET A 1 155 ? -7.220 -2.206 16.969 1.00 69.88 155 MET A C 1
ATOM 1260 O O . MET A 1 155 ? -7.137 -2.034 15.745 1.00 69.88 155 MET A O 1
ATOM 1264 N N . GLN A 1 156 ? -7.632 -3.363 17.484 1.00 74.94 156 GLN A N 1
ATOM 1265 C CA . GLN A 1 156 ? -7.915 -4.517 16.647 1.00 74.94 156 GLN A CA 1
ATOM 1266 C C . GLN A 1 156 ? -9.262 -4.386 15.919 1.00 74.94 156 GLN A C 1
ATOM 1268 O O . GLN A 1 156 ? -10.308 -4.146 16.503 1.00 74.94 156 GLN A O 1
ATOM 1273 N N . TRP A 1 157 ? -9.233 -4.594 14.600 1.00 76.50 157 TRP A N 1
ATOM 1274 C CA . TRP A 1 157 ? -10.435 -4.723 13.775 1.00 76.50 157 TRP A CA 1
ATOM 1275 C C . TRP A 1 157 ? -10.993 -6.148 13.875 1.00 76.50 157 TRP A C 1
ATOM 1277 O O . TRP A 1 157 ? -10.297 -7.114 13.539 1.00 76.50 157 TRP A O 1
ATOM 1287 N N . HIS A 1 158 ? -12.253 -6.274 14.285 1.00 78.38 158 HIS A N 1
ATOM 1288 C CA . HIS A 1 158 ? -12.955 -7.535 14.527 1.00 78.38 158 HIS A CA 1
ATOM 1289 C C . HIS A 1 158 ? -13.913 -7.960 13.401 1.00 78.38 158 HIS A C 1
ATOM 1291 O O . HIS A 1 158 ? -14.371 -9.099 13.413 1.00 78.38 158 HIS A O 1
ATOM 1297 N N . GLY A 1 159 ? -14.099 -7.154 12.346 1.00 71.62 159 GLY A N 1
ATOM 1298 C CA . GLY A 1 159 ? -14.919 -7.509 11.166 1.00 71.62 159 GLY A CA 1
ATOM 1299 C C . GLY A 1 159 ? -14.421 -8.718 10.338 1.00 71.62 159 GLY A C 1
ATOM 1300 O O . GLY A 1 159 ? -15.019 -9.141 9.348 1.00 71.62 159 GLY A O 1
ATOM 1301 N N . GLY A 1 160 ? -13.308 -9.340 10.724 1.00 76.31 160 GLY A N 1
ATOM 1302 C CA . GLY A 1 160 ? -12.811 -10.548 10.074 1.00 76.31 160 GLY A CA 1
ATOM 1303 C C . GLY A 1 160 ? -12.208 -10.285 8.690 1.00 76.31 160 GLY A C 1
ATOM 1304 O O . GLY A 1 160 ? -11.434 -9.350 8.499 1.00 76.31 160 GLY A O 1
ATOM 1305 N N . ARG A 1 161 ? -12.467 -11.185 7.728 1.00 71.62 161 ARG A N 1
ATOM 1306 C CA . ARG A 1 161 ? -11.850 -11.148 6.382 1.00 71.62 161 ARG A CA 1
ATOM 1307 C C . ARG A 1 161 ? -12.671 -10.391 5.335 1.00 71.62 161 ARG A C 1
ATOM 1309 O O . ARG A 1 161 ? -12.229 -10.314 4.189 1.00 71.62 161 ARG A O 1
ATOM 1316 N N . LYS A 1 162 ? -13.855 -9.894 5.694 1.00 78.75 162 LYS A N 1
ATOM 1317 C CA . LYS A 1 162 ? -14.706 -9.129 4.782 1.00 78.75 162 LYS A CA 1
ATOM 1318 C C . LYS A 1 162 ? -14.101 -7.740 4.561 1.00 78.75 162 LYS A C 1
ATOM 1320 O O . LYS A 1 162 ? -13.436 -7.187 5.436 1.00 78.75 162 LYS A O 1
ATOM 1325 N N . SER A 1 163 ? -14.278 -7.199 3.357 1.00 78.12 163 SER A N 1
ATOM 1326 C CA . SER A 1 163 ? -13.944 -5.798 3.099 1.00 78.12 163 SER A CA 1
ATOM 1327 C C . SER A 1 163 ? -14.934 -4.893 3.833 1.00 78.12 163 SER A C 1
ATOM 1329 O O . SER A 1 163 ? -16.044 -5.310 4.159 1.00 78.12 163 SER A O 1
ATOM 1331 N N . GLN A 1 164 ? -14.558 -3.636 4.058 1.00 78.75 164 GLN A N 1
ATOM 1332 C CA . GLN A 1 164 ? -15.483 -2.653 4.623 1.00 78.75 164 GLN A CA 1
ATOM 1333 C C . GLN A 1 164 ? -16.723 -2.466 3.750 1.00 78.75 164 GLN A C 1
ATOM 1335 O O . GLN A 1 164 ? -17.819 -2.434 4.290 1.00 78.75 164 GLN A O 1
ATOM 1340 N N . ASN A 1 165 ? -16.578 -2.451 2.421 1.00 80.56 165 ASN A N 1
ATOM 1341 C CA . ASN A 1 165 ? -17.728 -2.391 1.514 1.00 80.56 165 ASN A CA 1
ATOM 1342 C C . ASN A 1 165 ? -18.648 -3.602 1.689 1.00 80.56 165 ASN A C 1
ATOM 1344 O O . ASN A 1 165 ? -19.853 -3.425 1.781 1.00 80.56 165 ASN A O 1
ATOM 1348 N N . ALA A 1 166 ? -18.097 -4.808 1.858 1.00 84.94 166 ALA A N 1
ATOM 1349 C CA . ALA A 1 166 ? -18.913 -5.988 2.139 1.00 84.94 166 ALA A CA 1
ATOM 1350 C C . ALA A 1 166 ? -19.640 -5.888 3.496 1.00 84.94 166 ALA A C 1
ATOM 1352 O O . ALA A 1 166 ? -20.760 -6.380 3.629 1.00 84.94 166 ALA A O 1
ATOM 1353 N N . HIS A 1 167 ? -19.038 -5.250 4.507 1.00 85.62 167 HIS A N 1
ATOM 1354 C CA . HIS A 1 167 ? -19.737 -4.943 5.760 1.00 85.62 167 HIS A CA 1
ATOM 1355 C C . HIS A 1 167 ? -20.823 -3.881 5.572 1.00 85.62 167 HIS A C 1
ATOM 1357 O O . HIS A 1 167 ? -21.930 -4.092 6.056 1.00 85.62 167 HIS A O 1
ATOM 1363 N N . LYS A 1 168 ? -20.546 -2.791 4.842 1.00 85.56 168 LYS A N 1
ATOM 1364 C CA . LYS A 1 168 ? -21.534 -1.753 4.505 1.00 85.56 168 LYS A CA 1
ATOM 1365 C C . LYS A 1 168 ? -22.732 -2.363 3.772 1.00 85.56 168 LYS A C 1
ATOM 1367 O O . LYS A 1 168 ? -23.860 -2.155 4.191 1.00 85.56 168 LYS A O 1
ATOM 1372 N N . GLU A 1 169 ? -22.494 -3.194 2.758 1.00 86.94 169 GLU A N 1
ATOM 1373 C CA . GLU A 1 169 ? -23.539 -3.929 2.029 1.00 86.94 169 GLU A CA 1
ATOM 1374 C C . GLU A 1 169 ? -24.347 -4.854 2.949 1.00 86.94 169 GLU A C 1
ATOM 1376 O O . GLU A 1 169 ? -25.570 -4.897 2.862 1.00 86.94 169 GLU A O 1
ATOM 1381 N N . THR A 1 170 ? -23.677 -5.565 3.865 1.00 86.50 170 THR A N 1
ATOM 1382 C CA . THR A 1 170 ? -24.360 -6.437 4.837 1.00 86.50 170 THR A CA 1
ATOM 1383 C C . THR A 1 170 ? -25.248 -5.621 5.789 1.00 86.50 170 THR A C 1
ATOM 1385 O O . THR A 1 170 ? -26.372 -6.025 6.070 1.00 86.50 170 THR A O 1
ATOM 1388 N N . LEU A 1 171 ? -24.763 -4.474 6.277 1.00 87.25 171 LEU A N 1
ATOM 1389 C CA . LEU A 1 171 ? -25.477 -3.602 7.219 1.00 87.25 171 LEU A CA 1
ATOM 1390 C C . LEU A 1 171 ? -26.618 -2.806 6.570 1.00 87.25 171 LEU A C 1
ATOM 1392 O O . LEU A 1 171 ? -27.602 -2.496 7.244 1.00 87.25 171 LEU A O 1
ATOM 1396 N N . ALA A 1 172 ? -26.497 -2.494 5.279 1.00 87.38 172 ALA A N 1
ATOM 1397 C CA . ALA A 1 172 ? -27.507 -1.784 4.498 1.00 87.38 172 ALA A CA 1
ATOM 1398 C C . ALA A 1 172 ? -28.787 -2.615 4.302 1.00 87.38 172 ALA A C 1
ATOM 1400 O O . ALA A 1 172 ? -29.869 -2.062 4.084 1.00 87.38 172 ALA A O 1
ATOM 1401 N N . GLY A 1 173 ? -28.669 -3.945 4.404 1.00 86.19 173 GLY A N 1
ATOM 1402 C CA . GLY A 1 173 ? -29.780 -4.876 4.245 1.00 86.19 173 GLY A CA 1
ATOM 1403 C C . GLY A 1 173 ? -30.365 -4.888 2.822 1.00 86.19 173 GLY A C 1
ATOM 1404 O O . GLY A 1 173 ? -29.810 -4.283 1.901 1.00 86.19 173 GLY A O 1
ATOM 1405 N N . PRO A 1 174 ? -31.501 -5.579 2.612 1.00 77.56 174 PRO A N 1
ATOM 1406 C CA . PRO A 1 174 ? -32.124 -5.706 1.290 1.00 77.56 174 PRO A CA 1
ATOM 1407 C C . PRO A 1 174 ? -32.646 -4.371 0.738 1.00 77.56 174 PRO A C 1
ATOM 1409 O O . PRO A 1 174 ? -32.656 -4.165 -0.472 1.00 77.56 174 PRO A O 1
ATOM 1412 N N . GLU A 1 175 ? -33.023 -3.448 1.622 1.00 76.44 175 GLU A N 1
ATOM 1413 C CA . GLU A 1 175 ? -33.516 -2.109 1.276 1.00 76.44 175 GLU A CA 1
ATOM 1414 C C . GLU A 1 175 ? -32.389 -1.143 0.873 1.00 76.44 175 GLU A C 1
ATOM 1416 O O . GLU A 1 175 ? -32.667 -0.014 0.480 1.00 76.44 175 GLU A O 1
ATOM 1421 N N . LYS A 1 176 ? -31.119 -1.578 0.959 1.00 78.44 176 LYS A N 1
ATOM 1422 C CA . LYS A 1 176 ? -29.918 -0.776 0.669 1.00 78.44 176 LYS A CA 1
ATOM 1423 C C . LYS A 1 176 ? -29.923 0.579 1.379 1.00 78.44 176 LYS A C 1
ATOM 1425 O O . LYS A 1 176 ? -29.495 1.587 0.814 1.00 78.44 176 LYS A O 1
ATOM 1430 N N . LYS A 1 177 ? -30.399 0.598 2.627 1.00 78.38 177 LYS A N 1
ATOM 1431 C CA . LYS A 1 177 ? -30.375 1.806 3.451 1.00 78.38 177 LYS A CA 1
ATOM 1432 C C . LYS A 1 177 ? -28.935 2.253 3.642 1.00 78.38 177 LYS A C 1
ATOM 1434 O O . LYS A 1 177 ? -28.028 1.427 3.772 1.00 78.38 177 LYS A O 1
ATOM 1439 N N . ARG A 1 178 ? -28.729 3.566 3.662 1.00 79.81 178 ARG A N 1
ATOM 1440 C CA . ARG A 1 178 ? -27.417 4.123 3.956 1.00 79.81 178 ARG A CA 1
ATOM 1441 C C . ARG A 1 178 ? -26.950 3.639 5.333 1.00 79.81 178 ARG A C 1
ATOM 1443 O O . ARG A 1 178 ? -27.734 3.533 6.272 1.00 79.81 178 ARG A O 1
ATOM 1450 N N . VAL A 1 179 ? -25.663 3.325 5.418 1.00 83.38 179 VAL A N 1
ATOM 1451 C CA . VAL A 1 179 ? -24.989 2.946 6.659 1.00 83.38 179 VAL A CA 1
ATOM 1452 C C . VAL A 1 179 ? -23.986 4.043 6.962 1.00 83.38 179 VAL A C 1
ATOM 1454 O O . VAL A 1 179 ? -23.033 4.212 6.198 1.00 83.38 179 VAL A O 1
ATOM 1457 N N . ASP A 1 180 ? -24.228 4.784 8.037 1.00 85.38 180 ASP A N 1
ATOM 1458 C CA . ASP A 1 180 ? -23.292 5.780 8.547 1.00 85.38 180 ASP A CA 1
ATOM 1459 C C . ASP A 1 180 ? -21.985 5.127 9.035 1.00 85.38 180 ASP A C 1
ATOM 1461 O O . ASP A 1 180 ? -21.911 3.914 9.303 1.00 85.38 180 ASP A O 1
ATOM 1465 N N . VAL A 1 181 ? -20.914 5.922 9.112 1.00 87.50 181 VAL A N 1
ATOM 1466 C CA . VAL A 1 181 ? -19.595 5.392 9.477 1.00 87.50 181 VAL A CA 1
ATOM 1467 C C . VAL A 1 181 ? -19.575 4.879 10.917 1.00 87.50 181 VAL A C 1
ATOM 1469 O O . VAL A 1 181 ? -18.943 3.851 11.177 1.00 87.50 181 VAL A O 1
ATOM 1472 N N . LEU A 1 182 ? -20.287 5.522 11.844 1.00 88.81 182 LEU A N 1
ATOM 1473 C CA . LEU A 1 182 ? -20.330 5.098 13.244 1.00 88.81 182 LEU A CA 1
ATOM 1474 C C . LEU A 1 182 ? -20.903 3.684 13.387 1.00 88.81 182 LEU A C 1
ATOM 1476 O O . LEU A 1 182 ? -20.298 2.837 14.047 1.00 88.81 182 LEU A O 1
ATOM 1480 N N . ARG A 1 183 ? -22.003 3.381 12.698 1.00 88.00 183 ARG A N 1
ATOM 1481 C CA . ARG A 1 183 ? -22.635 2.060 12.670 1.00 88.00 183 ARG A CA 1
ATOM 1482 C C . ARG A 1 183 ? -21.702 0.996 12.104 1.00 88.00 183 ARG A C 1
ATOM 1484 O O . ARG A 1 183 ? -21.617 -0.105 12.654 1.00 88.00 183 ARG A O 1
ATOM 1491 N N . LEU A 1 184 ? -20.967 1.311 11.035 1.00 87.50 184 LEU A N 1
ATOM 1492 C CA . LEU A 1 184 ? -19.952 0.408 10.487 1.00 87.50 184 LEU A CA 1
ATOM 1493 C C . LEU A 1 184 ? -18.824 0.147 11.493 1.00 87.50 184 LEU A C 1
ATOM 1495 O O . LEU A 1 184 ? -18.373 -0.994 11.630 1.00 87.50 184 LEU A O 1
ATOM 1499 N N . VAL A 1 185 ? -18.356 1.194 12.173 1.00 87.06 185 VAL A N 1
ATOM 1500 C CA . VAL A 1 185 ? -17.266 1.112 13.148 1.00 87.06 185 VAL A CA 1
ATOM 1501 C C . VAL A 1 185 ? -17.689 0.297 14.359 1.00 87.06 185 VAL A C 1
ATOM 1503 O O . VAL A 1 185 ? -16.971 -0.642 14.694 1.00 87.06 185 VAL A O 1
ATOM 1506 N N . LYS A 1 186 ? -18.868 0.558 14.940 1.00 86.44 186 LYS A N 1
ATOM 1507 C CA . LYS A 1 186 ? -19.436 -0.263 16.022 1.00 86.44 186 LYS A CA 1
ATOM 1508 C C . LYS A 1 186 ? -19.475 -1.735 15.610 1.00 86.44 186 LYS A C 1
ATOM 1510 O O . LYS A 1 186 ? -18.876 -2.576 16.269 1.00 86.44 186 LYS A O 1
ATOM 1515 N N . HIS A 1 187 ? -20.040 -2.045 14.440 1.00 84.75 187 HIS A N 1
ATOM 1516 C CA . HIS A 1 187 ? -20.106 -3.423 13.939 1.00 84.75 187 HIS A CA 1
ATOM 1517 C C . HIS A 1 187 ? -18.731 -4.102 13.799 1.00 84.75 187 HIS A C 1
ATOM 1519 O O . HIS A 1 187 ? -18.619 -5.317 13.952 1.00 84.75 187 HIS A O 1
ATOM 1525 N N . CYS A 1 188 ? -17.684 -3.343 13.477 1.00 83.56 188 CYS A N 1
ATOM 1526 C CA . CYS A 1 188 ? -16.376 -3.900 13.153 1.00 83.56 188 CYS A CA 1
ATOM 1527 C C . CYS A 1 188 ? -15.336 -3.802 14.274 1.00 83.56 188 CYS A C 1
ATOM 1529 O O . CYS A 1 188 ? -14.292 -4.450 14.166 1.00 83.56 188 CYS A O 1
ATOM 1531 N N . TRP A 1 189 ? -15.563 -2.982 15.297 1.00 80.94 189 TRP A N 1
ATOM 1532 C CA . TRP A 1 189 ? -14.714 -2.874 16.488 1.00 80.94 189 TRP A CA 1
ATOM 1533 C C . TRP A 1 189 ? -15.273 -3.667 17.666 1.00 80.94 189 TRP A C 1
ATOM 1535 O O . TRP A 1 189 ? -14.501 -4.044 18.543 1.00 80.94 189 TRP A O 1
ATOM 1545 N N . THR A 1 190 ? -16.560 -4.008 17.655 1.00 79.19 190 THR A N 1
ATOM 1546 C CA . THR A 1 190 ? -17.130 -4.945 18.620 1.00 79.19 190 THR A CA 1
ATOM 1547 C C . THR A 1 190 ? -16.721 -6.379 18.283 1.00 79.19 190 THR A C 1
ATOM 1549 O O . THR A 1 190 ? -16.803 -6.837 17.138 1.00 79.19 190 THR A O 1
ATOM 1552 N N . LYS A 1 191 ? -16.242 -7.111 19.288 1.00 71.75 191 LYS A N 1
ATOM 1553 C CA . LYS A 1 191 ? -15.889 -8.522 19.152 1.00 71.75 191 LYS A CA 1
ATOM 1554 C C . LYS A 1 191 ? -17.164 -9.368 19.134 1.00 71.75 191 LYS A C 1
ATOM 1556 O O . LYS A 1 191 ? -18.079 -9.155 19.920 1.00 71.75 191 LYS A O 1
ATOM 1561 N N . HIS A 1 192 ? -17.226 -10.356 18.242 1.00 65.56 192 HIS A N 1
ATOM 1562 C CA . HIS A 1 192 ? -18.364 -11.280 18.185 1.00 65.56 192 HIS A CA 1
ATOM 1563 C C . HIS A 1 192 ? -18.609 -11.948 19.550 1.00 65.56 192 HIS A C 1
ATOM 1565 O O . HIS A 1 192 ? -17.705 -12.599 20.076 1.00 65.56 192 HIS A O 1
ATOM 1571 N N . GLY A 1 193 ? -19.833 -11.815 20.074 1.00 62.22 193 GLY A N 1
ATOM 1572 C CA . GLY A 1 193 ? -20.255 -12.366 21.368 1.00 62.22 193 GLY A CA 1
ATOM 1573 C C . GLY A 1 193 ? -20.164 -11.396 22.553 1.00 62.22 193 GLY A C 1
ATOM 1574 O O . GLY A 1 193 ? -20.659 -11.726 23.623 1.00 62.22 193 GLY A O 1
ATOM 1575 N N . GLU A 1 194 ? -19.583 -10.209 22.364 1.00 61.84 194 GLU A N 1
ATOM 1576 C CA . GLU A 1 194 ? -19.537 -9.114 23.345 1.00 61.84 194 GLU A CA 1
ATOM 1577 C C . GLU A 1 194 ? -20.439 -7.975 22.830 1.00 61.84 194 GLU A C 1
ATOM 1579 O O . GLU A 1 194 ? -19.968 -6.927 22.413 1.00 61.84 194 GLU A O 1
ATOM 1584 N N . GLU A 1 195 ? -21.752 -8.219 22.747 1.00 55.94 195 GLU A N 1
ATOM 1585 C CA . GLU A 1 195 ? -22.737 -7.270 22.177 1.00 55.94 195 GLU A CA 1
ATOM 1586 C C . GLU A 1 195 ? -23.288 -6.258 23.201 1.00 55.94 195 GLU A C 1
ATOM 1588 O O . GLU A 1 195 ? -24.156 -5.451 22.878 1.00 55.94 195 GLU A O 1
ATOM 1593 N N . SER A 1 196 ? -22.793 -6.289 24.438 1.00 57.12 196 SER A N 1
ATOM 1594 C CA . SER A 1 196 ? -23.196 -5.362 25.495 1.00 57.12 196 SER A CA 1
ATOM 1595 C C . SER A 1 196 ? -22.585 -3.977 25.261 1.00 57.12 196 SER A C 1
ATOM 1597 O O . SER A 1 196 ? -21.368 -3.823 25.176 1.00 57.12 196 SER A O 1
ATOM 1599 N N . GLU A 1 197 ? -23.435 -2.949 25.196 1.00 55.66 197 GLU A N 1
ATOM 1600 C CA . GLU A 1 197 ? -23.028 -1.539 25.084 1.00 55.66 197 GLU A CA 1
ATOM 1601 C C . GLU A 1 197 ? -22.218 -1.061 26.310 1.00 55.66 197 GLU A C 1
ATOM 1603 O O . GLU A 1 197 ? -21.459 -0.099 26.218 1.00 55.66 197 GLU A O 1
ATOM 1608 N N . ALA A 1 198 ? -22.295 -1.782 27.437 1.00 57.78 198 ALA A N 1
ATOM 1609 C CA . ALA A 1 198 ? -21.475 -1.534 28.624 1.00 57.78 198 ALA A CA 1
ATOM 1610 C C . ALA A 1 198 ? -20.022 -2.037 28.490 1.00 57.78 198 ALA A C 1
ATOM 1612 O O . ALA A 1 198 ? -19.172 -1.638 29.283 1.00 57.78 198 ALA A O 1
ATOM 1613 N N . ASP A 1 199 ? -19.728 -2.869 27.483 1.00 59.75 199 ASP A N 1
ATOM 1614 C CA . ASP A 1 199 ? -18.412 -3.481 27.248 1.00 59.75 199 ASP A CA 1
ATOM 1615 C C . ASP A 1 199 ? -17.720 -2.926 25.989 1.00 59.75 199 ASP A C 1
ATOM 1617 O O . ASP A 1 199 ? -16.782 -3.530 25.458 1.00 59.75 199 ASP A O 1
ATOM 1621 N N . LEU A 1 200 ? -18.171 -1.769 25.482 1.00 63.03 200 LEU A N 1
ATOM 1622 C CA . LEU A 1 200 ? -17.527 -1.120 24.341 1.00 63.03 200 LEU A CA 1
ATOM 1623 C C . LEU A 1 200 ? -16.049 -0.837 24.669 1.00 63.03 200 LEU A C 1
ATOM 1625 O O . LEU A 1 200 ? -15.748 -0.266 25.721 1.00 63.03 200 LEU A O 1
ATOM 1629 N N . PRO A 1 201 ? -15.106 -1.172 23.768 1.00 71.88 201 PRO A N 1
ATOM 1630 C CA . PRO A 1 201 ? -13.704 -0.834 23.968 1.00 71.88 201 PRO A CA 1
ATOM 1631 C C . PRO A 1 201 ? -13.552 0.675 24.229 1.00 71.88 201 PRO A C 1
ATOM 1633 O O . PRO A 1 201 ? -14.183 1.456 23.512 1.00 71.88 201 PRO A O 1
ATOM 1636 N N . PRO A 1 202 ? -12.687 1.124 25.163 1.00 77.75 202 PRO A N 1
ATOM 1637 C CA . PRO A 1 202 ? -12.525 2.547 25.497 1.00 77.75 202 PRO A CA 1
ATOM 1638 C C . PRO A 1 202 ? -12.327 3.454 24.275 1.00 77.75 202 PRO A C 1
ATOM 1640 O O . PRO A 1 202 ? -12.845 4.566 24.205 1.00 77.75 202 PRO A O 1
ATOM 1643 N N . ARG A 1 203 ? -11.637 2.942 23.252 1.00 78.69 203 ARG A N 1
ATOM 1644 C CA . ARG A 1 203 ? -11.448 3.627 21.976 1.00 78.69 203 ARG A CA 1
ATOM 1645 C C . ARG A 1 203 ? -12.738 3.834 21.176 1.00 78.69 203 ARG A C 1
ATOM 1647 O O . ARG A 1 203 ? -12.854 4.847 20.494 1.00 78.69 203 ARG A O 1
ATOM 1654 N N . LEU A 1 204 ? -13.661 2.875 21.181 1.00 83.50 204 LEU A N 1
ATOM 1655 C CA . LEU A 1 204 ? -14.937 3.008 20.478 1.00 83.50 204 LEU A CA 1
ATOM 1656 C C . LEU A 1 204 ? -15.791 4.096 21.130 1.00 83.50 204 LEU A C 1
ATOM 1658 O O . LEU A 1 204 ? -16.362 4.902 20.408 1.00 83.50 204 LEU A O 1
ATOM 1662 N N . ALA A 1 205 ? -15.779 4.185 22.463 1.00 84.50 205 ALA A N 1
ATOM 1663 C CA . ALA A 1 205 ? -16.445 5.261 23.195 1.00 84.50 205 ALA A CA 1
ATOM 1664 C C . ALA A 1 205 ? -15.834 6.646 22.882 1.00 84.50 205 ALA A C 1
ATOM 1666 O O . ALA A 1 205 ? -16.561 7.593 22.580 1.00 84.50 205 ALA A O 1
ATOM 1667 N N . ASP A 1 206 ? -14.499 6.762 22.878 1.00 87.50 206 ASP A N 1
ATOM 1668 C CA . ASP A 1 206 ? -13.796 7.999 22.491 1.00 87.50 206 ASP A CA 1
ATOM 1669 C C . ASP A 1 206 ? -14.074 8.389 21.027 1.00 87.50 206 ASP A C 1
ATOM 1671 O O . ASP A 1 206 ? -14.347 9.551 20.725 1.00 87.50 206 ASP A O 1
ATOM 1675 N N . PHE A 1 207 ? -14.059 7.410 20.115 1.00 88.94 207 PHE A N 1
ATOM 1676 C CA . PHE A 1 207 ? -14.409 7.620 18.712 1.00 88.94 207 PHE A CA 1
ATOM 1677 C C . PHE A 1 207 ? -15.855 8.090 18.557 1.00 88.94 207 PHE A C 1
ATOM 1679 O O . PHE A 1 207 ? -16.090 9.064 17.852 1.00 88.94 207 PHE A O 1
ATOM 1686 N N . GLU A 1 208 ? -16.809 7.429 19.211 1.00 90.62 208 GLU A N 1
ATOM 1687 C CA . GLU A 1 208 ? -18.228 7.783 19.160 1.00 90.62 208 GLU A CA 1
ATOM 1688 C C . GLU A 1 208 ? -18.472 9.204 19.669 1.00 90.62 208 GLU A C 1
ATOM 1690 O O . GLU A 1 208 ? -19.170 9.976 19.016 1.00 90.62 208 GLU A O 1
ATOM 1695 N N . THR A 1 209 ? -17.826 9.579 20.775 1.00 92.19 209 THR A N 1
ATOM 1696 C CA . THR A 1 209 ? -17.925 10.929 21.347 1.00 92.19 209 THR A CA 1
ATOM 1697 C C . THR A 1 209 ? -17.450 11.978 20.342 1.00 92.19 209 THR A C 1
ATOM 1699 O O . THR A 1 209 ? -18.207 12.872 19.969 1.00 92.19 209 THR A O 1
ATOM 1702 N N . LYS A 1 210 ? -16.226 11.826 19.820 1.00 93.44 210 LYS A N 1
ATOM 1703 C CA . LYS A 1 210 ? -15.643 12.765 18.846 1.00 93.44 210 LYS A CA 1
ATOM 1704 C C . LYS A 1 210 ? -16.405 12.803 17.527 1.00 93.44 210 LYS A C 1
ATOM 1706 O O . LYS A 1 210 ? -16.520 13.859 16.907 1.00 93.44 210 LYS A O 1
ATOM 1711 N N . TYR A 1 211 ? -16.898 11.652 17.080 1.00 92.88 211 TYR A N 1
ATOM 1712 C CA . TYR A 1 211 ? -17.683 11.546 15.859 1.00 92.88 211 TYR A CA 1
ATOM 1713 C C . TYR A 1 211 ? -18.987 12.329 16.008 1.00 92.88 211 TYR A C 1
ATOM 1715 O O . TYR A 1 211 ? -19.260 13.195 15.183 1.00 92.88 211 TYR A O 1
ATOM 1723 N N . ASN A 1 212 ? -19.730 12.109 17.096 1.00 92.50 212 ASN A N 1
ATOM 1724 C CA . ASN A 1 212 ? -20.978 12.821 17.366 1.00 92.50 212 ASN A CA 1
ATOM 1725 C C . ASN A 1 212 ? -20.749 14.334 17.516 1.00 92.50 212 ASN A C 1
ATOM 1727 O O . ASN A 1 212 ? -21.490 15.122 16.934 1.00 92.50 212 ASN A O 1
ATOM 1731 N N . GLU A 1 213 ? -19.686 14.760 18.207 1.00 93.12 213 GLU A N 1
ATOM 1732 C CA . GLU A 1 213 ? -19.307 16.180 18.288 1.00 93.12 213 GLU A CA 1
ATOM 1733 C C . GLU A 1 213 ? -19.026 16.798 16.908 1.00 93.12 213 GLU A C 1
ATOM 1735 O O . GLU A 1 213 ? -19.444 17.927 16.632 1.00 93.12 213 GLU A O 1
ATOM 1740 N N . SER A 1 214 ? -18.332 16.073 16.022 1.00 91.62 214 SER A N 1
ATOM 1741 C CA . SER A 1 214 ? -18.072 16.532 14.654 1.00 91.62 214 SER A CA 1
ATOM 1742 C C . SER A 1 214 ? -19.360 16.599 13.830 1.00 91.62 214 SER A C 1
ATOM 1744 O O . SER A 1 214 ? -19.597 17.603 13.157 1.00 91.62 214 SER A O 1
ATOM 1746 N N . VAL A 1 215 ? -20.225 15.584 13.927 1.00 90.19 215 VAL A N 1
ATOM 1747 C CA . VAL A 1 215 ? -21.533 15.539 13.254 1.00 90.19 215 VAL A CA 1
ATOM 1748 C C . VAL A 1 215 ? -22.402 16.726 13.660 1.00 90.19 215 VAL A C 1
ATOM 1750 O O . VAL A 1 215 ? -22.909 17.433 12.790 1.00 90.19 215 VAL A O 1
ATOM 1753 N N . GLU A 1 216 ? -22.523 17.010 14.957 1.00 90.25 216 GLU A N 1
ATOM 1754 C CA . GLU A 1 216 ? -23.334 18.127 15.452 1.00 90.25 216 GLU A CA 1
ATOM 1755 C C . GLU A 1 216 ? -22.774 19.483 15.008 1.00 90.25 216 GLU A C 1
ATOM 1757 O O . GLU A 1 216 ? -23.514 20.350 14.534 1.00 90.25 216 GLU A O 1
ATOM 1762 N N . ARG A 1 217 ? -21.446 19.655 15.037 1.00 90.31 217 ARG A N 1
ATOM 1763 C CA . ARG A 1 217 ? -20.796 20.859 14.495 1.00 90.31 217 ARG A CA 1
ATOM 1764 C C . ARG A 1 217 ? -21.091 21.040 13.005 1.00 90.31 217 ARG A C 1
ATOM 1766 O O . ARG A 1 217 ? -21.331 22.153 12.538 1.00 90.31 217 ARG A O 1
ATOM 1773 N N . GLN A 1 218 ? -21.067 19.942 12.259 1.00 88.62 218 GLN A N 1
ATOM 1774 C CA . GLN A 1 218 ? -21.322 19.907 10.827 1.00 88.62 218 GLN A CA 1
ATOM 1775 C C . GLN A 1 218 ? -22.788 20.160 10.463 1.00 88.62 218 GLN A C 1
ATOM 1777 O O . GLN A 1 218 ? -23.041 20.793 9.435 1.00 88.62 218 GLN A O 1
ATOM 1782 N N . ARG A 1 219 ? -23.734 19.708 11.293 1.00 86.69 219 ARG A N 1
ATOM 1783 C CA . ARG A 1 219 ? -25.166 20.011 11.171 1.00 86.69 219 ARG A CA 1
ATOM 1784 C C . ARG A 1 219 ? -25.445 21.479 11.450 1.00 86.69 219 ARG A C 1
ATOM 1786 O O . ARG A 1 219 ? -26.035 22.149 10.604 1.00 86.69 219 ARG A O 1
ATOM 1793 N N . ALA A 1 220 ? -24.922 22.003 12.560 1.00 87.44 220 A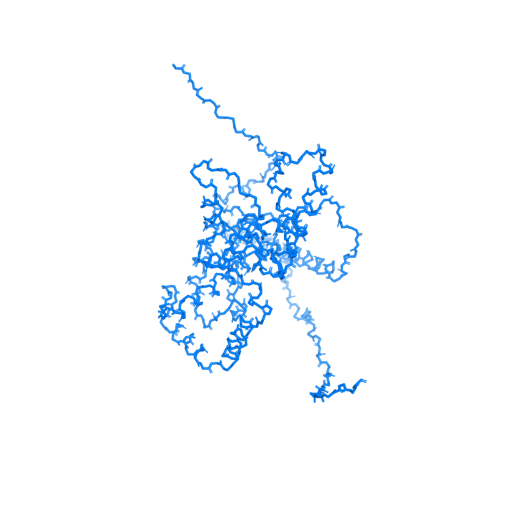LA A N 1
ATOM 1794 C CA . ALA A 1 220 ? -25.056 23.412 12.923 1.00 87.44 220 ALA A CA 1
ATOM 1795 C C . ALA A 1 220 ? -24.516 24.344 11.825 1.00 87.44 220 ALA A C 1
ATOM 1797 O O . ALA A 1 220 ? -25.165 25.323 11.467 1.00 87.44 220 ALA A O 1
ATOM 1798 N N . ALA A 1 221 ? -23.364 24.011 11.231 1.00 86.25 221 ALA A N 1
ATOM 1799 C CA . ALA A 1 221 ? -22.773 24.797 10.147 1.00 86.25 221 ALA A CA 1
ATOM 1800 C C . ALA A 1 221 ? -23.600 24.784 8.845 1.00 86.25 221 ALA A C 1
ATOM 1802 O O . ALA A 1 221 ? -23.494 25.715 8.048 1.00 86.25 221 ALA A O 1
ATOM 1803 N N . ARG A 1 222 ? -24.406 23.738 8.620 1.00 85.81 222 ARG A N 1
ATOM 1804 C CA . ARG A 1 222 ? -25.249 23.561 7.425 1.00 85.81 222 ARG A CA 1
ATOM 1805 C C . ARG A 1 222 ? -26.719 23.930 7.656 1.00 85.81 222 ARG A C 1
ATOM 1807 O O . ARG A 1 222 ? -27.499 23.869 6.714 1.00 85.81 222 ARG A O 1
ATOM 1814 N N . GLY A 1 223 ? -27.098 24.307 8.880 1.00 85.06 223 GLY A N 1
ATOM 1815 C CA . GLY A 1 223 ? -28.494 24.564 9.245 1.00 85.06 223 GLY A CA 1
ATOM 1816 C C . GLY A 1 223 ? -29.383 23.317 9.182 1.00 85.06 223 GLY A C 1
ATOM 1817 O O . GLY A 1 223 ? -30.578 23.446 8.935 1.00 85.06 223 GLY A O 1
ATOM 1818 N N . LEU A 1 224 ? -28.799 22.128 9.361 1.00 83.12 224 LEU A N 1
ATOM 1819 C CA . LEU A 1 224 ? -29.510 20.849 9.336 1.00 83.12 224 LEU A CA 1
ATOM 1820 C C . LEU A 1 224 ? -30.082 20.510 10.714 1.00 83.12 224 LEU A C 1
ATOM 1822 O O . LEU A 1 224 ? -29.495 20.846 11.746 1.00 83.12 224 LEU A O 1
ATOM 1826 N N . THR A 1 225 ? -31.214 19.817 10.719 1.00 80.62 225 THR A N 1
ATOM 1827 C CA . THR A 1 225 ? -31.862 19.294 11.923 1.00 80.62 225 THR A CA 1
ATOM 1828 C C . THR A 1 225 ? -31.337 17.902 12.283 1.00 80.62 225 THR A C 1
ATOM 1830 O O . THR A 1 225 ? -30.572 17.284 11.543 1.00 80.62 225 THR A O 1
ATOM 1833 N N . GLN A 1 226 ? -31.741 17.386 13.446 1.00 70.00 226 GLN A N 1
ATOM 1834 C CA . GLN A 1 226 ? -31.321 16.062 13.915 1.00 70.00 226 GLN A CA 1
ATOM 1835 C C . GLN A 1 226 ? -31.889 14.913 13.057 1.00 70.00 226 GLN A C 1
ATOM 1837 O O . GLN A 1 226 ? -31.301 13.830 13.037 1.00 70.00 226 GLN A O 1
ATOM 1842 N N . GLU A 1 227 ? -32.996 15.165 12.347 1.00 69.62 227 GLU A N 1
ATOM 1843 C CA . GLU A 1 227 ? -33.644 14.229 11.417 1.00 69.62 227 GLU A CA 1
ATOM 1844 C C . GLU A 1 227 ? -32.976 14.200 10.036 1.00 69.62 227 GLU A C 1
ATOM 1846 O O . GLU A 1 227 ? -33.190 13.260 9.273 1.00 69.62 227 GLU A O 1
ATOM 1851 N N . ASP A 1 228 ? -32.144 15.196 9.722 1.00 72.69 228 ASP A N 1
ATOM 1852 C CA . ASP A 1 228 ? -31.427 15.240 8.457 1.00 72.69 228 ASP A CA 1
ATOM 1853 C C . ASP A 1 228 ? -30.187 14.333 8.505 1.00 72.69 228 ASP A C 1
ATOM 1855 O O . ASP A 1 228 ? -29.304 14.453 9.374 1.00 72.69 228 ASP A O 1
ATOM 1859 N N . ASP A 1 229 ? -30.102 13.437 7.523 1.00 70.19 229 ASP A N 1
ATOM 1860 C CA . ASP A 1 229 ? -28.905 12.650 7.254 1.00 70.19 229 ASP A CA 1
ATOM 1861 C C . ASP A 1 229 ? -27.801 13.569 6.709 1.00 70.19 229 ASP A C 1
ATOM 1863 O O . ASP A 1 229 ? -28.001 14.321 5.751 1.00 70.19 229 ASP A O 1
ATOM 1867 N N . LEU A 1 230 ? -26.597 13.482 7.279 1.00 75.25 230 LEU A N 1
ATOM 1868 C CA . LEU A 1 230 ? -25.411 14.079 6.659 1.00 75.25 230 LEU A CA 1
ATOM 1869 C C . LEU A 1 230 ? -25.171 13.440 5.293 1.00 75.25 230 LEU A C 1
ATOM 1871 O O . LEU A 1 230 ? -25.443 12.259 5.136 1.00 75.25 230 LEU A O 1
ATOM 1875 N N . ASP A 1 231 ? -24.606 14.153 4.318 1.00 82.94 231 ASP A N 1
ATOM 1876 C CA . ASP A 1 231 ? -24.121 13.543 3.071 1.00 82.94 231 ASP A CA 1
ATOM 1877 C C . ASP A 1 231 ? -22.897 12.622 3.314 1.00 82.94 231 ASP A C 1
ATOM 1879 O O . ASP A 1 231 ? -22.395 12.513 4.436 1.00 82.94 231 ASP A O 1
ATOM 1883 N N . SER A 1 232 ? -22.474 11.852 2.301 1.00 80.88 232 SER A N 1
ATOM 1884 C CA . SER A 1 232 ? -21.380 10.870 2.454 1.00 80.88 232 SER A CA 1
ATOM 1885 C C . SER A 1 232 ? -20.049 11.535 2.799 1.00 80.88 232 SER A C 1
ATOM 1887 O O . SER A 1 232 ? -19.277 10.979 3.575 1.00 80.88 232 SER A O 1
ATOM 1889 N N . ASP A 1 233 ? -19.796 12.719 2.245 1.00 83.25 233 ASP A N 1
ATOM 1890 C CA . ASP A 1 233 ? -18.530 13.425 2.417 1.00 83.25 233 ASP A CA 1
ATOM 1891 C C . ASP A 1 233 ? -18.419 13.985 3.842 1.00 83.25 233 ASP A C 1
ATOM 1893 O O . ASP A 1 233 ? -17.379 13.870 4.488 1.00 83.25 233 ASP A O 1
ATOM 1897 N N . ALA A 1 234 ? -19.510 14.539 4.372 1.00 85.38 234 ALA A N 1
ATOM 1898 C CA . ALA A 1 234 ? -19.609 15.039 5.739 1.00 85.38 234 ALA A CA 1
ATOM 1899 C C . ALA A 1 234 ? -19.414 13.931 6.788 1.00 85.38 234 ALA A C 1
ATOM 1901 O O . ALA A 1 234 ? -18.729 14.132 7.795 1.00 85.38 234 ALA A O 1
ATOM 1902 N N . ASP A 1 235 ? -19.999 12.761 6.535 1.00 86.88 235 ASP A N 1
ATOM 1903 C CA . ASP A 1 235 ? -19.891 11.562 7.371 1.00 86.88 235 ASP A CA 1
ATOM 1904 C C . ASP A 1 235 ? -18.456 10.999 7.375 1.00 86.88 235 ASP A C 1
ATOM 1906 O O . ASP A 1 235 ? -17.881 10.737 8.437 1.00 86.88 235 ASP A O 1
ATOM 1910 N N . ASP A 1 236 ? -17.815 10.926 6.203 1.00 87.75 236 ASP A N 1
ATOM 1911 C CA . ASP A 1 236 ? -16.409 10.528 6.092 1.00 87.75 236 ASP A CA 1
ATOM 1912 C C . ASP A 1 236 ? -15.463 11.546 6.767 1.00 87.75 236 ASP A C 1
ATOM 1914 O O . ASP A 1 236 ? -14.512 11.144 7.443 1.00 87.75 236 ASP A O 1
ATOM 1918 N N . GLU A 1 237 ? -15.719 12.856 6.662 1.00 87.75 237 GLU A N 1
ATOM 1919 C CA . GLU A 1 237 ? -14.931 13.888 7.360 1.00 87.75 237 GLU A CA 1
ATOM 1920 C C . GLU A 1 237 ? -15.087 13.804 8.885 1.00 87.75 237 GLU A C 1
ATOM 1922 O O . GLU A 1 237 ? -14.084 13.885 9.601 1.00 87.75 237 GLU A O 1
ATOM 1927 N N . ALA A 1 238 ? -16.302 13.561 9.393 1.00 90.56 238 ALA A N 1
ATOM 1928 C CA . ALA A 1 238 ? -16.528 13.342 10.824 1.00 90.56 238 ALA A CA 1
ATOM 1929 C C . ALA A 1 238 ? -15.740 12.126 11.328 1.00 90.56 238 ALA A C 1
ATOM 1931 O O . ALA A 1 238 ? -15.098 12.166 12.381 1.00 90.56 238 ALA A O 1
ATOM 1932 N N . ALA A 1 239 ? -15.712 11.052 10.538 1.00 89.25 239 ALA A N 1
ATOM 1933 C CA . ALA A 1 239 ? -14.934 9.863 10.847 1.00 89.25 239 ALA A CA 1
ATOM 1934 C C . ALA A 1 239 ? -13.416 10.105 10.809 1.00 89.25 239 ALA A C 1
ATOM 1936 O O . ALA A 1 239 ? -12.689 9.551 11.641 1.00 89.25 239 ALA A O 1
ATOM 1937 N N . ILE A 1 240 ? -12.921 10.921 9.872 1.00 89.06 240 ILE A N 1
ATOM 1938 C CA . ILE A 1 240 ? -11.505 11.311 9.792 1.00 89.06 240 ILE A CA 1
ATOM 1939 C C . ILE A 1 240 ? -11.101 12.136 11.014 1.00 89.06 240 ILE A C 1
ATOM 1941 O O . ILE A 1 240 ? -10.036 11.882 11.582 1.00 89.06 240 ILE A O 1
ATOM 1945 N N . GLU A 1 241 ? -11.935 13.089 11.432 1.00 90.00 241 GLU A N 1
ATOM 1946 C CA . GLU A 1 241 ? -11.702 13.898 12.630 1.00 90.00 241 GLU A CA 1
ATOM 1947 C C . GLU A 1 241 ? -11.681 13.026 13.892 1.00 90.00 241 GLU A C 1
ATOM 1949 O O . GLU A 1 241 ? -10.743 13.107 14.687 1.00 90.00 241 GLU A O 1
ATOM 1954 N N . ALA A 1 242 ? -12.664 12.134 14.035 1.00 90.00 242 ALA A N 1
ATOM 1955 C CA . ALA A 1 242 ? -12.812 11.289 15.213 1.00 90.00 242 ALA A CA 1
ATOM 1956 C C . ALA A 1 242 ? -11.726 10.209 15.335 1.00 90.00 242 ALA A C 1
ATOM 1958 O O . ALA A 1 242 ? -11.168 9.995 16.412 1.00 90.00 242 ALA A O 1
ATOM 1959 N N . ALA A 1 243 ? -11.397 9.514 14.240 1.00 85.19 243 ALA A N 1
ATOM 1960 C CA . ALA A 1 243 ? -10.403 8.438 14.263 1.00 85.19 243 ALA A CA 1
ATOM 1961 C C . ALA A 1 243 ? -8.957 8.938 14.141 1.00 85.19 243 ALA A C 1
ATOM 1963 O O . ALA A 1 243 ? -8.025 8.221 14.532 1.00 85.19 243 ALA A O 1
ATOM 1964 N N . GLY A 1 244 ? -8.770 10.126 13.561 1.00 84.56 244 GLY A N 1
ATOM 1965 C CA . GLY A 1 244 ? -7.475 10.677 13.196 1.00 84.56 244 GLY A CA 1
ATOM 1966 C C . GLY A 1 244 ? -6.757 9.896 12.088 1.00 84.56 244 GLY A C 1
ATOM 1967 O O . GLY A 1 244 ? -7.175 8.830 11.622 1.00 84.56 244 GLY A O 1
ATOM 1968 N N . VAL A 1 245 ? -5.601 10.425 11.677 1.00 82.94 245 VAL A N 1
ATOM 1969 C CA . VAL A 1 245 ? -4.724 9.782 10.691 1.00 82.94 245 VAL A CA 1
ATOM 1970 C C . VAL A 1 245 ? -3.551 9.119 11.404 1.00 82.94 245 VAL A C 1
ATOM 1972 O O . VAL A 1 245 ? -2.679 9.782 11.961 1.00 82.94 245 VAL A O 1
ATOM 1975 N N . TYR A 1 246 ? -3.476 7.791 11.331 1.00 74.19 246 TYR A N 1
ATOM 1976 C CA . TYR A 1 246 ? -2.364 7.021 11.880 1.00 74.19 246 TYR A CA 1
ATOM 1977 C C . TYR A 1 246 ? -1.565 6.348 10.765 1.00 74.19 246 TYR A C 1
ATOM 1979 O O . TYR A 1 246 ? -2.075 5.498 10.035 1.00 74.19 246 TYR A O 1
ATOM 1987 N N . LYS A 1 247 ? -0.280 6.713 10.634 1.00 70.94 247 LYS A N 1
ATOM 1988 C CA . LYS A 1 247 ? 0.632 6.190 9.593 1.00 70.94 247 LYS A CA 1
ATOM 1989 C C . LYS A 1 247 ? 0.033 6.279 8.176 1.00 70.94 247 LYS A C 1
ATOM 1991 O O . LYS A 1 247 ? 0.141 5.336 7.391 1.00 70.94 247 LYS A O 1
ATOM 1996 N N . GLY A 1 248 ? -0.616 7.408 7.876 1.00 71.94 248 GLY A N 1
ATOM 1997 C CA . GLY A 1 248 ? -1.246 7.678 6.579 1.00 71.94 248 GLY A CA 1
ATOM 1998 C C . GLY A 1 248 ? -2.520 6.871 6.310 1.00 71.94 248 GLY A C 1
ATOM 1999 O O . GLY A 1 248 ? -2.864 6.656 5.153 1.00 71.94 248 GLY A O 1
ATOM 2000 N N . ARG A 1 249 ? -3.186 6.361 7.353 1.00 75.62 249 ARG A N 1
ATOM 2001 C CA . ARG A 1 249 ? -4.436 5.601 7.244 1.00 75.62 249 ARG A CA 1
ATOM 2002 C C . ARG A 1 249 ? -5.463 6.116 8.237 1.00 75.62 249 ARG A C 1
ATOM 2004 O O . ARG A 1 249 ? -5.102 6.469 9.358 1.00 75.62 249 ARG A O 1
ATOM 2011 N N . VAL A 1 250 ? -6.725 6.062 7.832 1.00 83.81 250 VAL A N 1
ATOM 2012 C CA . VAL A 1 250 ? -7.879 6.296 8.703 1.00 83.81 250 VAL A CA 1
ATOM 2013 C C . VAL A 1 250 ? -8.377 4.924 9.181 1.00 83.81 250 VAL A C 1
ATOM 2015 O O . VAL A 1 250 ? -8.805 4.120 8.347 1.00 83.81 250 VAL A O 1
ATOM 2018 N N . PRO A 1 251 ? -8.273 4.595 10.482 1.00 74.25 251 PRO A N 1
ATOM 2019 C CA . PRO A 1 251 ? -8.570 3.257 11.007 1.00 74.25 251 PRO A CA 1
ATOM 2020 C C . PRO A 1 251 ? -9.958 2.704 10.650 1.00 74.25 251 PRO A C 1
ATOM 2022 O O . PRO A 1 251 ? -10.096 1.496 10.466 1.00 74.25 251 PRO A O 1
ATOM 2025 N N . CYS A 1 252 ? -10.963 3.571 10.517 1.00 77.62 252 CYS A N 1
ATOM 2026 C CA . CYS A 1 252 ? -12.353 3.206 10.239 1.00 77.62 252 CYS A CA 1
ATOM 2027 C C . CYS A 1 252 ? -12.736 3.193 8.750 1.00 77.62 252 CYS A C 1
ATOM 2029 O O . CYS A 1 252 ? -13.675 2.490 8.394 1.00 77.62 252 CYS A O 1
ATOM 2031 N N . LEU A 1 253 ? -11.992 3.871 7.868 1.00 77.56 253 LEU A N 1
ATOM 2032 C CA . LEU A 1 253 ? -12.357 4.039 6.446 1.00 77.56 253 LEU A CA 1
ATOM 2033 C C . LEU A 1 253 ? -11.528 3.190 5.469 1.00 77.56 253 LEU A C 1
ATOM 2035 O O . LEU A 1 253 ? -11.740 3.237 4.259 1.00 77.56 253 LEU A O 1
ATOM 2039 N N . GLY A 1 254 ? -10.562 2.410 5.965 1.00 76.38 254 GLY A N 1
ATOM 2040 C CA . GLY A 1 254 ? -9.883 1.388 5.166 1.00 76.38 254 GLY A CA 1
ATOM 2041 C C . GLY A 1 254 ? -9.254 1.935 3.879 1.00 76.38 254 GLY A C 1
ATOM 2042 O O . GLY A 1 254 ? -8.430 2.848 3.925 1.00 76.38 254 GLY A O 1
ATOM 2043 N N . ALA A 1 255 ? -9.591 1.333 2.733 1.00 75.12 255 ALA A N 1
ATOM 2044 C CA . ALA A 1 255 ? -9.094 1.785 1.430 1.00 75.12 255 ALA A CA 1
ATOM 2045 C C . ALA A 1 255 ? -9.747 3.101 0.975 1.00 75.12 255 ALA A C 1
ATOM 2047 O O . ALA A 1 255 ? -9.082 3.892 0.311 1.00 75.12 255 ALA A O 1
ATOM 2048 N N . GLU A 1 256 ? -10.994 3.353 1.379 1.00 77.19 256 GLU A N 1
ATOM 2049 C CA . GLU A 1 256 ? -11.722 4.580 1.048 1.00 77.19 256 GLU A CA 1
ATOM 2050 C C . GLU A 1 256 ? -11.070 5.789 1.720 1.00 77.19 256 GLU A C 1
ATOM 2052 O O . GLU A 1 256 ? -10.733 6.763 1.061 1.00 77.19 256 GLU A O 1
ATOM 2057 N N . GLY A 1 257 ? -10.718 5.667 3.003 1.00 80.69 257 GLY A N 1
ATOM 2058 C CA . GLY A 1 257 ? -9.973 6.707 3.714 1.00 80.69 257 GLY A CA 1
ATOM 2059 C C . GLY A 1 257 ? -8.614 6.993 3.080 1.00 80.69 257 GLY A C 1
ATOM 2060 O O . GLY A 1 257 ? -8.158 8.131 3.069 1.00 80.69 257 GLY A O 1
ATOM 2061 N N . GLN A 1 258 ? -7.957 5.979 2.508 1.00 77.12 258 GLN A N 1
ATOM 2062 C CA . GLN A 1 258 ? -6.716 6.198 1.769 1.00 77.12 258 GLN A CA 1
ATOM 2063 C C . GLN A 1 258 ? -6.959 6.961 0.457 1.00 77.12 258 GLN A C 1
ATOM 2065 O O . GLN A 1 258 ? -6.117 7.779 0.094 1.00 77.12 258 GLN A O 1
ATOM 2070 N N . ARG A 1 259 ? -8.085 6.720 -0.228 1.00 79.25 259 ARG A N 1
ATOM 2071 C CA . ARG A 1 259 ? -8.489 7.466 -1.428 1.00 79.25 259 ARG A CA 1
ATOM 2072 C C . ARG A 1 259 ? -8.798 8.923 -1.089 1.00 79.25 259 ARG A C 1
ATOM 2074 O O . ARG A 1 259 ? -8.182 9.805 -1.667 1.00 79.25 259 ARG A O 1
ATOM 2081 N N . ILE A 1 260 ? -9.618 9.165 -0.066 1.00 81.69 260 ILE A N 1
ATOM 2082 C CA . ILE A 1 260 ? -9.989 10.513 0.396 1.00 81.69 260 ILE A CA 1
ATOM 2083 C C . ILE A 1 260 ? -8.748 11.324 0.787 1.00 81.69 260 ILE A C 1
ATOM 2085 O O . ILE A 1 260 ? -8.575 12.464 0.360 1.00 81.69 260 ILE A O 1
ATOM 2089 N N . LEU A 1 261 ? -7.830 10.732 1.559 1.00 82.19 261 LEU A N 1
ATOM 2090 C CA . LEU A 1 261 ? -6.576 11.400 1.922 1.00 82.19 261 LEU A CA 1
ATOM 2091 C C . LEU A 1 261 ? -5.687 11.677 0.701 1.00 82.19 261 LEU A C 1
ATOM 2093 O O . LEU A 1 261 ? -5.000 12.700 0.664 1.00 82.19 261 LEU A O 1
ATOM 2097 N N . TYR A 1 262 ? -5.684 10.775 -0.282 1.00 76.94 262 TYR A N 1
ATOM 2098 C CA . TYR A 1 262 ? -4.934 10.947 -1.521 1.00 76.94 262 TYR A CA 1
ATOM 2099 C C . TYR A 1 262 ? -5.497 12.098 -2.364 1.00 76.94 262 TYR A C 1
ATOM 2101 O O . TYR A 1 262 ? -4.745 12.996 -2.753 1.00 76.94 262 TYR A O 1
ATOM 2109 N N . ASP A 1 263 ? -6.813 12.129 -2.555 1.00 75.62 263 ASP A N 1
ATOM 2110 C CA . ASP A 1 263 ? -7.524 13.178 -3.286 1.00 75.62 263 ASP A CA 1
ATOM 2111 C C . ASP A 1 263 ? -7.366 14.534 -2.582 1.00 75.62 263 ASP A C 1
ATOM 2113 O O . ASP A 1 263 ? -7.081 15.537 -3.227 1.00 75.62 263 ASP A O 1
ATOM 2117 N N . ARG A 1 264 ? -7.398 14.578 -1.243 1.00 72.38 264 ARG A N 1
ATOM 2118 C CA . ARG A 1 264 ? -7.106 15.801 -0.472 1.00 72.38 264 ARG A CA 1
ATOM 2119 C C . ARG A 1 264 ? -5.671 16.287 -0.682 1.00 72.38 264 ARG A C 1
ATOM 2121 O O . ARG A 1 264 ? -5.442 17.486 -0.805 1.00 72.38 264 ARG A O 1
ATOM 2128 N N . SER A 1 265 ? -4.699 15.374 -0.729 1.00 67.31 265 SER A N 1
ATOM 2129 C CA . SER A 1 265 ? -3.288 15.736 -0.925 1.00 67.31 265 SER A CA 1
ATOM 2130 C C . SER A 1 265 ? -2.964 16.221 -2.342 1.00 67.31 265 SER A C 1
ATOM 2132 O O . SER A 1 265 ? -2.017 16.980 -2.513 1.00 67.31 265 SER A O 1
ATOM 2134 N N . THR A 1 266 ? -3.755 15.813 -3.337 1.00 60.31 266 THR A N 1
ATOM 2135 C CA . THR A 1 266 ? -3.566 16.168 -4.753 1.00 60.31 266 THR A CA 1
ATOM 2136 C C . THR A 1 266 ? -4.496 17.301 -5.210 1.00 60.31 266 THR A C 1
ATOM 2138 O O . THR A 1 266 ? -4.126 18.089 -6.076 1.00 60.31 266 THR A O 1
ATOM 2141 N N . GLY A 1 267 ? -5.666 17.450 -4.583 1.00 48.00 267 GLY A N 1
ATOM 2142 C CA . GLY A 1 267 ? -6.658 18.499 -4.841 1.00 48.00 267 GLY A CA 1
ATOM 2143 C C . GLY A 1 267 ? -6.458 19.794 -4.043 1.00 48.00 267 GLY A C 1
ATOM 2144 O O . GLY A 1 267 ? -6.992 20.831 -4.425 1.00 48.00 267 GLY A O 1
ATOM 2145 N N . ALA A 1 268 ? -5.653 19.792 -2.971 1.00 41.94 268 ALA A N 1
ATOM 2146 C CA . ALA A 1 268 ? -5.352 21.000 -2.185 1.00 41.94 268 ALA A CA 1
ATOM 2147 C C . ALA A 1 268 ? -4.355 21.975 -2.853 1.00 41.94 268 ALA A C 1
ATOM 2149 O O . ALA A 1 268 ? -4.015 23.005 -2.263 1.00 41.94 268 ALA A O 1
ATOM 2150 N N . SER A 1 269 ? -3.917 21.706 -4.087 1.00 35.41 269 SER A N 1
ATOM 2151 C CA . SER A 1 269 ? -2.956 22.551 -4.815 1.00 35.41 269 SER A CA 1
ATOM 2152 C C . SER A 1 269 ? -3.486 23.919 -5.269 1.00 35.41 269 SER A C 1
ATOM 2154 O O . SER A 1 269 ? -2.762 24.640 -5.946 1.00 35.41 269 SER A O 1
ATOM 2156 N N . SER A 1 270 ? -4.698 24.342 -4.889 1.00 34.97 270 SER A N 1
ATOM 2157 C CA . SER A 1 270 ? -5.248 25.627 -5.348 1.00 34.97 270 SER A CA 1
ATOM 2158 C C . SER A 1 270 ? -5.450 26.714 -4.288 1.00 34.97 270 SER A C 1
ATOM 2160 O O . SER A 1 270 ? -5.802 27.824 -4.674 1.00 34.97 270 SER A O 1
ATOM 2162 N N . SER A 1 271 ? -5.201 26.509 -2.983 1.00 33.69 271 SER A N 1
ATOM 2163 C CA . SER A 1 271 ? -5.398 27.648 -2.049 1.00 33.69 271 SER A CA 1
ATOM 2164 C C . SER A 1 271 ? -4.633 27.701 -0.723 1.00 33.69 271 SER A C 1
ATOM 2166 O O . SER A 1 271 ? -4.763 28.702 -0.018 1.00 33.69 271 SER A O 1
ATOM 2168 N N . ARG A 1 272 ? -3.775 26.738 -0.356 1.00 33.44 272 ARG A N 1
ATOM 2169 C CA . ARG A 1 272 ? -2.988 26.851 0.895 1.00 33.44 272 ARG A CA 1
ATOM 2170 C C . ARG A 1 272 ? -1.557 26.325 0.776 1.00 33.44 272 ARG A C 1
ATOM 2172 O O . ARG A 1 272 ? -1.163 25.422 1.500 1.00 33.44 272 ARG A O 1
ATOM 2179 N N . SER A 1 273 ? -0.748 26.950 -0.077 1.00 32.53 273 SER A N 1
ATOM 2180 C CA . SER A 1 273 ? 0.713 26.900 0.066 1.00 32.53 273 SER A CA 1
ATOM 2181 C C . SER A 1 273 ? 1.317 28.294 -0.084 1.00 32.53 273 SER A C 1
ATOM 2183 O O . SER A 1 273 ? 1.689 28.744 -1.161 1.00 32.53 273 SER A O 1
ATOM 2185 N N . ARG A 1 274 ? 1.389 29.008 1.037 1.00 38.09 274 ARG A N 1
ATOM 2186 C CA . ARG A 1 274 ? 2.443 29.993 1.286 1.00 38.09 274 ARG A CA 1
ATOM 2187 C C . ARG A 1 274 ? 2.929 29.765 2.704 1.00 38.09 274 ARG A C 1
ATOM 2189 O O . ARG A 1 274 ? 2.450 30.417 3.626 1.00 38.09 274 ARG A O 1
ATOM 2196 N N . ARG A 1 275 ? 3.828 28.796 2.875 1.00 37.16 275 ARG A N 1
ATOM 2197 C CA . ARG A 1 275 ? 4.811 28.758 3.969 1.00 37.16 275 ARG A CA 1
ATOM 2198 C C . ARG A 1 275 ? 5.849 27.670 3.684 1.00 37.16 275 ARG A C 1
ATOM 2200 O O . ARG A 1 275 ? 5.591 26.497 3.908 1.00 37.16 275 ARG A O 1
ATOM 2207 N N . GLY A 1 276 ? 7.012 28.126 3.219 1.00 37.97 276 GLY A N 1
ATOM 2208 C CA . GLY A 1 276 ? 8.288 27.414 3.279 1.00 37.97 276 GLY A CA 1
ATOM 2209 C C . GLY A 1 276 ? 8.466 26.289 2.267 1.00 37.97 276 GLY A C 1
ATOM 2210 O O . GLY A 1 276 ? 8.417 25.123 2.640 1.00 37.97 276 GLY A O 1
ATOM 2211 N N . GLU A 1 277 ? 8.743 26.632 1.009 1.00 41.56 277 GLU A N 1
ATOM 2212 C CA . GLU A 1 277 ? 9.437 25.704 0.113 1.00 41.56 277 GLU A CA 1
ATOM 2213 C C . GLU A 1 277 ? 10.835 25.444 0.691 1.00 41.56 277 GLU A C 1
ATOM 2215 O O . GLU A 1 277 ? 11.599 26.379 0.939 1.00 41.56 277 GLU A O 1
ATOM 2220 N N . ASP A 1 278 ? 11.152 24.177 0.966 1.00 42.09 278 ASP A N 1
ATOM 2221 C CA . ASP A 1 278 ? 12.502 23.758 1.339 1.00 42.09 278 ASP A CA 1
ATOM 2222 C C . ASP A 1 278 ? 13.446 24.114 0.171 1.00 42.09 278 ASP A C 1
ATOM 2224 O O . ASP A 1 278 ? 13.246 23.605 -0.940 1.00 42.09 278 ASP A O 1
ATOM 2228 N N . PRO A 1 279 ? 14.468 24.969 0.375 1.00 51.84 279 PRO A N 1
ATOM 2229 C CA . PRO A 1 279 ? 15.352 25.432 -0.695 1.00 51.84 279 PRO A CA 1
ATOM 2230 C C . PRO A 1 279 ? 16.073 24.287 -1.421 1.00 51.84 279 PRO A C 1
ATOM 2232 O O . PRO A 1 279 ? 16.517 24.480 -2.551 1.00 51.84 279 PRO A O 1
ATOM 2235 N N . ARG A 1 280 ? 16.138 23.088 -0.822 1.00 47.97 280 ARG A N 1
ATOM 2236 C CA . ARG A 1 280 ? 16.691 21.875 -1.443 1.00 47.97 280 ARG A CA 1
ATOM 2237 C C . ARG A 1 280 ? 15.804 21.304 -2.551 1.00 47.97 280 ARG A C 1
ATOM 2239 O O . ARG A 1 280 ? 16.312 20.712 -3.500 1.00 47.97 280 ARG A O 1
ATOM 2246 N N . ILE A 1 281 ? 14.486 21.473 -2.447 1.00 52.56 281 ILE A N 1
ATOM 2247 C CA . ILE A 1 281 ? 13.531 21.013 -3.466 1.00 52.56 281 ILE A CA 1
ATOM 2248 C C . ILE A 1 281 ? 13.627 21.918 -4.699 1.00 52.56 281 ILE A C 1
ATOM 2250 O O . ILE A 1 281 ? 13.725 21.415 -5.815 1.00 52.56 281 ILE A O 1
ATOM 2254 N N . ALA A 1 282 ? 13.725 23.233 -4.489 1.00 58.78 282 ALA A N 1
ATOM 2255 C CA . ALA A 1 282 ? 13.893 24.215 -5.560 1.00 58.78 282 ALA A CA 1
ATOM 2256 C C . ALA A 1 282 ? 15.262 24.125 -6.268 1.00 58.78 282 ALA A C 1
ATOM 2258 O O . ALA A 1 282 ? 15.388 24.506 -7.433 1.00 58.78 282 ALA A O 1
ATOM 2259 N N . THR A 1 283 ? 16.314 23.649 -5.591 1.00 61.31 283 THR A N 1
ATOM 2260 C CA . THR A 1 283 ? 17.598 23.342 -6.246 1.00 61.31 283 THR A CA 1
ATOM 2261 C C . THR A 1 283 ? 17.530 22.051 -7.053 1.00 61.31 283 THR A C 1
ATOM 2263 O O . THR A 1 283 ? 17.939 22.061 -8.207 1.00 61.31 283 THR A O 1
ATOM 2266 N N . MET A 1 284 ? 16.936 20.977 -6.517 1.00 55.25 284 MET A N 1
ATOM 2267 C CA . MET A 1 284 ? 16.790 19.716 -7.264 1.00 55.25 284 MET A CA 1
ATOM 2268 C C . MET A 1 284 ? 15.900 19.863 -8.507 1.00 55.25 284 MET A C 1
ATOM 2270 O O . MET A 1 284 ? 16.158 19.225 -9.521 1.00 55.25 284 MET A O 1
ATOM 2274 N N . GLN A 1 285 ? 14.861 20.702 -8.450 1.00 54.62 285 GLN A N 1
ATOM 2275 C CA . GLN A 1 285 ? 14.006 20.985 -9.609 1.00 54.62 285 GLN A CA 1
ATOM 2276 C C . GLN A 1 285 ? 14.777 21.700 -10.725 1.00 54.62 285 GLN A C 1
ATOM 2278 O O . GLN A 1 285 ? 14.699 21.275 -11.872 1.00 54.62 285 GLN A O 1
ATOM 2283 N N . ARG A 1 286 ? 15.609 22.695 -10.387 1.00 70.69 286 ARG A N 1
ATOM 2284 C CA . ARG A 1 286 ? 16.493 23.356 -11.362 1.00 70.69 286 ARG A CA 1
ATOM 2285 C C . ARG A 1 286 ? 17.544 22.415 -11.941 1.00 70.69 286 ARG A C 1
ATOM 2287 O O . ARG A 1 286 ? 17.801 22.457 -13.136 1.00 70.69 286 ARG A O 1
ATOM 2294 N N . GLU A 1 287 ? 18.126 21.544 -11.121 1.00 68.19 287 GLU A N 1
ATOM 2295 C CA . GLU A 1 287 ? 19.090 20.543 -11.594 1.00 68.19 287 GLU A CA 1
ATOM 2296 C C . GLU A 1 287 ? 18.448 19.543 -12.566 1.00 68.19 287 GLU A C 1
ATOM 2298 O O . GLU A 1 287 ? 19.070 19.166 -13.559 1.00 68.19 287 GLU A O 1
ATOM 2303 N N . LEU A 1 288 ? 17.196 19.143 -12.322 1.00 64.56 288 LEU A N 1
ATOM 2304 C CA . LEU A 1 288 ? 16.440 18.281 -13.232 1.00 64.56 288 LEU A CA 1
ATOM 2305 C C . LEU A 1 288 ? 16.100 18.990 -14.547 1.00 64.56 288 LEU A C 1
ATOM 2307 O O . LEU A 1 288 ? 16.301 18.396 -15.603 1.00 64.56 288 LEU A O 1
ATOM 2311 N N . GLU A 1 289 ? 15.655 20.247 -14.494 1.00 71.38 289 GLU A N 1
ATOM 2312 C CA . GLU A 1 289 ? 15.368 21.063 -15.683 1.00 71.38 289 GLU A CA 1
ATOM 2313 C C . GLU A 1 289 ? 16.628 21.304 -16.530 1.00 71.38 289 GLU A C 1
ATOM 2315 O O . GLU A 1 289 ? 16.603 21.176 -17.755 1.00 71.38 289 GLU A O 1
ATOM 2320 N N . GLU A 1 290 ? 17.768 21.590 -15.894 1.00 76.50 290 GLU A N 1
ATOM 2321 C CA . GLU A 1 290 ? 19.047 21.738 -16.593 1.00 76.50 290 GLU A CA 1
ATOM 2322 C C . GLU A 1 290 ? 19.530 20.424 -17.204 1.00 76.50 290 GLU A C 1
ATOM 2324 O O . GLU A 1 290 ? 20.065 20.415 -18.314 1.00 76.50 290 GLU A O 1
ATOM 2329 N N . HIS A 1 291 ? 19.354 19.310 -16.495 1.00 72.00 291 HIS A N 1
ATOM 2330 C CA . HIS A 1 291 ? 19.733 18.000 -17.001 1.00 72.00 291 HIS A CA 1
ATOM 2331 C C . HIS A 1 291 ? 18.851 17.593 -18.190 1.00 72.00 291 HIS A C 1
ATOM 2333 O O . HIS A 1 291 ? 19.372 17.109 -19.192 1.00 72.00 291 HIS A O 1
ATOM 2339 N N . GLU A 1 292 ? 17.543 17.849 -18.132 1.00 61.56 292 GLU A N 1
ATOM 2340 C CA . GLU A 1 292 ? 16.614 17.591 -19.239 1.00 61.56 292 GLU A CA 1
ATOM 2341 C C . GLU A 1 292 ? 16.955 18.447 -20.468 1.00 61.56 292 GLU A C 1
ATOM 2343 O O . GLU A 1 292 ? 17.057 17.912 -21.574 1.00 61.56 292 GLU A O 1
ATOM 2348 N N . ARG A 1 293 ? 17.298 19.729 -20.272 1.00 80.19 293 ARG A N 1
ATOM 2349 C CA . ARG A 1 293 ? 17.784 20.599 -21.355 1.00 80.19 293 ARG A CA 1
ATOM 2350 C C . ARG A 1 293 ? 19.067 20.064 -21.999 1.00 80.19 293 ARG A C 1
ATOM 2352 O O . ARG A 1 293 ? 19.174 20.050 -23.223 1.00 80.19 293 ARG A O 1
ATOM 2359 N N . ARG A 1 294 ? 20.023 19.571 -21.200 1.00 73.81 294 ARG A N 1
ATOM 2360 C CA . ARG A 1 294 ? 21.268 18.965 -21.714 1.00 73.81 294 ARG A CA 1
ATOM 2361 C C . ARG A 1 294 ? 20.996 17.699 -22.534 1.00 73.81 294 ARG A C 1
ATOM 2363 O O . ARG A 1 294 ? 21.630 17.501 -23.567 1.00 73.81 294 ARG A O 1
ATOM 2370 N N . TRP A 1 295 ? 20.037 16.869 -22.119 1.00 65.19 295 TRP A N 1
ATOM 2371 C CA . TRP A 1 295 ? 19.632 15.678 -22.878 1.00 65.19 295 TRP A CA 1
ATOM 2372 C C . TRP A 1 295 ? 18.910 16.020 -24.188 1.00 65.19 295 TRP A C 1
ATOM 2374 O O . TRP A 1 295 ? 19.111 15.336 -25.194 1.00 65.19 295 TRP A O 1
ATOM 2384 N N . GLU A 1 296 ? 18.106 17.084 -24.219 1.00 73.44 296 GLU A N 1
ATOM 2385 C CA . GLU A 1 296 ? 17.487 17.574 -25.457 1.00 73.44 296 GLU A CA 1
ATOM 2386 C C . GLU A 1 296 ? 18.506 18.174 -26.431 1.00 73.44 296 GLU A C 1
ATOM 2388 O O . GLU A 1 296 ? 18.439 17.914 -27.635 1.00 73.44 296 GLU A O 1
ATOM 2393 N N . GLU A 1 297 ? 19.466 18.947 -25.923 1.00 78.12 297 GLU A N 1
ATOM 2394 C CA . GLU A 1 297 ? 20.585 19.473 -26.711 1.00 78.12 297 GLU A CA 1
ATOM 2395 C C . GLU A 1 297 ? 21.412 18.327 -27.316 1.00 78.12 297 GLU A C 1
ATOM 2397 O O . GLU A 1 297 ? 21.734 18.363 -28.505 1.00 78.12 297 GLU A O 1
ATOM 2402 N N . GLN A 1 298 ? 21.665 17.264 -26.543 1.00 68.62 298 GLN A N 1
ATOM 2403 C CA . GLN A 1 298 ? 22.355 16.066 -27.022 1.00 68.62 298 GLN A CA 1
ATOM 2404 C C . GLN A 1 298 ? 21.564 15.343 -28.118 1.00 68.62 298 GLN A C 1
ATOM 2406 O O . GLN A 1 298 ? 22.118 15.027 -29.167 1.00 68.62 298 GLN A O 1
ATOM 2411 N N . ARG A 1 299 ? 20.250 15.159 -27.938 1.00 78.56 299 ARG A N 1
ATOM 2412 C CA . ARG A 1 299 ? 19.389 14.576 -28.978 1.00 78.56 299 ARG A CA 1
ATOM 2413 C C . ARG A 1 299 ? 19.410 15.382 -30.274 1.00 78.56 299 ARG A C 1
ATOM 2415 O O . ARG A 1 299 ? 19.464 14.786 -31.346 1.00 78.56 299 ARG A O 1
ATOM 2422 N N . LYS A 1 300 ? 19.371 16.715 -30.188 1.00 80.12 300 LYS A N 1
ATOM 2423 C CA . LYS A 1 300 ? 19.453 17.592 -31.367 1.00 80.12 300 LYS A CA 1
ATOM 2424 C C . LYS A 1 300 ? 20.816 17.491 -32.053 1.00 80.12 300 LYS A C 1
ATOM 2426 O O . LYS A 1 300 ? 20.870 17.495 -33.279 1.00 80.12 300 LYS A O 1
ATOM 2431 N N . ALA A 1 301 ? 21.903 17.369 -31.291 1.00 75.56 301 ALA A N 1
ATOM 2432 C CA . ALA A 1 301 ? 23.242 17.168 -31.844 1.00 75.56 301 ALA A CA 1
ATOM 2433 C C . ALA A 1 301 ? 23.382 15.801 -32.543 1.00 75.56 301 ALA A C 1
ATOM 2435 O O . ALA A 1 301 ? 23.912 15.721 -33.655 1.00 75.56 301 ALA A O 1
ATOM 2436 N N . ASP A 1 302 ? 22.848 14.739 -31.942 1.00 74.94 302 ASP A N 1
ATOM 2437 C CA . ASP A 1 302 ? 22.838 13.392 -32.523 1.00 74.94 302 ASP A CA 1
ATOM 2438 C C . ASP A 1 302 ? 21.962 13.324 -33.789 1.00 74.94 302 ASP A C 1
ATOM 2440 O O . ASP A 1 302 ? 22.322 12.702 -34.788 1.00 74.94 302 ASP A O 1
ATOM 2444 N N . GLU A 1 303 ? 20.826 14.020 -33.798 1.00 79.38 303 GLU A N 1
ATOM 2445 C CA . GLU A 1 303 ? 19.953 14.117 -34.971 1.00 79.38 303 GLU A CA 1
ATOM 2446 C C . GLU A 1 303 ? 20.600 14.929 -36.104 1.00 79.38 303 GLU A C 1
ATOM 2448 O O . GLU A 1 303 ? 20.556 14.514 -37.264 1.00 79.38 303 GLU A O 1
ATOM 2453 N N . ALA A 1 304 ? 21.289 16.027 -35.780 1.00 80.31 304 ALA A N 1
ATOM 2454 C CA . ALA A 1 304 ? 22.026 16.830 -36.755 1.00 80.31 304 ALA A CA 1
ATOM 2455 C C . ALA A 1 304 ? 23.217 16.070 -37.365 1.00 80.31 304 ALA A C 1
ATOM 2457 O O . ALA A 1 304 ? 23.461 16.151 -38.572 1.00 80.31 304 ALA A O 1
ATOM 2458 N N . THR A 1 305 ? 23.953 15.302 -36.556 1.00 78.12 305 THR A N 1
ATOM 2459 C CA . THR A 1 305 ? 25.053 14.460 -37.054 1.00 78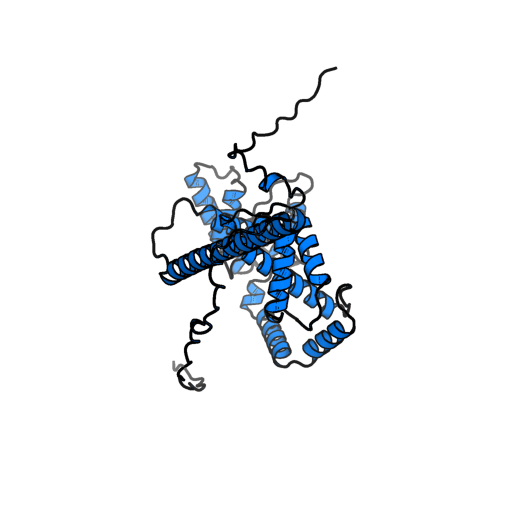.12 305 THR A CA 1
ATOM 2460 C C . THR A 1 305 ? 24.534 13.334 -37.944 1.00 78.12 305 THR A C 1
ATOM 2462 O O . THR A 1 305 ? 25.101 13.099 -39.013 1.00 78.12 305 THR A O 1
ATOM 2465 N N . LYS A 1 306 ? 23.415 12.699 -37.578 1.00 81.00 306 LYS A N 1
ATOM 2466 C CA . LYS A 1 306 ? 22.764 11.680 -38.408 1.00 81.00 306 LYS A CA 1
ATOM 2467 C C . LYS A 1 306 ? 22.261 12.242 -39.742 1.00 81.00 306 LYS A C 1
ATOM 2469 O O . LYS A 1 306 ? 22.561 11.663 -40.783 1.00 81.00 306 LYS A O 1
ATOM 2474 N N . ALA A 1 307 ? 21.568 13.381 -39.734 1.00 81.44 307 ALA A N 1
ATOM 2475 C CA . ALA A 1 307 ? 21.072 14.023 -40.954 1.00 81.44 307 ALA A CA 1
ATOM 2476 C C . ALA A 1 307 ? 22.213 14.364 -41.927 1.00 81.44 307 ALA A C 1
ATOM 2478 O O . ALA A 1 307 ? 22.088 14.177 -43.137 1.00 81.44 307 ALA A O 1
ATOM 2479 N N . ARG A 1 308 ? 23.365 14.789 -41.398 1.00 77.56 308 ARG A N 1
ATOM 2480 C CA . ARG A 1 308 ? 24.550 15.077 -42.207 1.00 77.56 308 ARG A CA 1
ATOM 2481 C C . ARG A 1 308 ? 25.196 13.820 -42.793 1.00 77.56 308 ARG A C 1
ATOM 2483 O O . ARG A 1 308 ? 25.673 13.859 -43.925 1.00 77.56 308 ARG A O 1
ATOM 2490 N N . LEU A 1 309 ? 25.218 12.712 -42.050 1.00 80.06 309 LEU A N 1
ATOM 2491 C CA . LEU A 1 309 ? 25.676 11.423 -42.577 1.00 80.06 309 LEU A CA 1
ATOM 2492 C C . LEU A 1 309 ? 24.773 10.944 -43.721 1.00 80.06 309 LEU A C 1
ATOM 2494 O O . LEU A 1 309 ? 25.286 10.514 -44.751 1.00 80.06 309 LEU A O 1
ATOM 2498 N N . GLU A 1 310 ? 23.454 11.090 -43.580 1.00 83.19 310 GLU A N 1
ATOM 2499 C CA . GLU A 1 310 ? 22.484 10.756 -44.632 1.00 83.19 310 GLU A CA 1
ATOM 2500 C C . GLU A 1 310 ? 22.637 11.663 -45.866 1.00 83.19 310 GLU A C 1
ATOM 2502 O O . GLU A 1 310 ? 22.554 11.199 -47.005 1.00 83.19 310 GLU A O 1
ATOM 2507 N N . GLU A 1 311 ? 22.909 12.954 -45.669 1.00 82.25 311 GLU A N 1
ATOM 2508 C CA . GLU A 1 311 ? 23.194 13.888 -46.760 1.00 82.25 311 GLU A CA 1
ATOM 2509 C C . GLU A 1 311 ? 24.503 13.536 -47.484 1.00 82.25 311 GLU A C 1
ATOM 2511 O O . GLU A 1 311 ? 24.540 13.476 -48.714 1.00 82.25 311 GLU A O 1
ATOM 2516 N N . MET A 1 312 ? 25.567 13.225 -46.741 1.00 77.25 312 MET A N 1
ATOM 2517 C CA . MET A 1 312 ? 26.841 12.778 -47.306 1.00 77.25 312 MET A CA 1
ATOM 2518 C C . MET A 1 312 ? 26.683 11.468 -48.093 1.00 77.25 312 MET A C 1
ATOM 2520 O O . MET A 1 312 ? 27.249 11.330 -49.178 1.00 77.25 312 MET A O 1
ATOM 2524 N N . GLU A 1 313 ? 25.868 10.532 -47.598 1.00 78.81 313 GLU A N 1
ATOM 2525 C CA . GLU A 1 313 ? 25.538 9.292 -48.307 1.00 78.81 313 GLU A CA 1
ATOM 2526 C C . GLU A 1 313 ? 24.775 9.570 -49.614 1.00 78.81 313 GLU A C 1
ATOM 2528 O O . GLU A 1 313 ? 25.044 8.935 -50.638 1.00 78.81 313 GLU A O 1
ATOM 2533 N N . ARG A 1 314 ? 23.876 10.565 -49.627 1.00 82.00 314 ARG A N 1
ATOM 2534 C CA . ARG A 1 314 ? 23.192 11.018 -50.851 1.00 82.00 314 ARG A CA 1
ATOM 2535 C C . ARG A 1 314 ? 24.163 11.602 -51.880 1.00 82.00 314 ARG A C 1
ATOM 2537 O O . ARG A 1 314 ? 24.062 11.237 -53.050 1.00 82.00 314 ARG A O 1
ATOM 2544 N N . TYR A 1 315 ? 25.113 12.445 -51.468 1.00 78.25 315 TYR A N 1
ATOM 2545 C CA . TYR A 1 315 ? 26.137 13.002 -52.369 1.00 78.25 315 TYR A CA 1
ATOM 2546 C C . TYR A 1 315 ? 27.031 11.911 -52.973 1.00 78.25 315 TYR A C 1
ATOM 2548 O O . TYR A 1 315 ? 27.234 11.882 -54.188 1.00 78.25 315 TYR A O 1
ATOM 2556 N N . MET A 1 316 ? 27.481 10.963 -52.143 1.00 76.56 316 MET A N 1
ATOM 2557 C CA . MET A 1 316 ? 2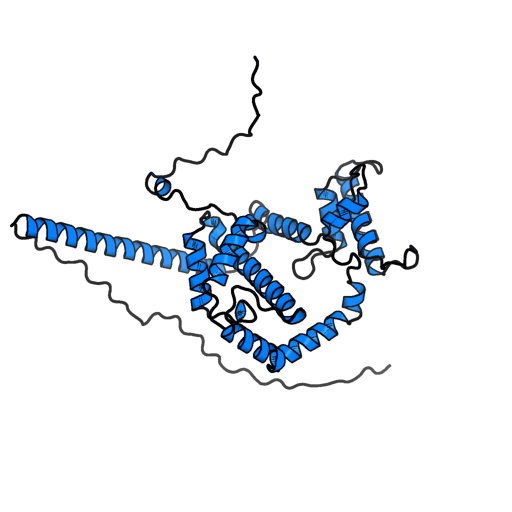8.297 9.823 -52.577 1.00 76.56 316 MET A CA 1
ATOM 2558 C C . MET A 1 316 ? 27.543 8.914 -53.557 1.00 76.56 316 MET A C 1
ATOM 2560 O O . MET A 1 316 ? 28.123 8.437 -54.530 1.00 76.56 316 MET A O 1
ATOM 2564 N N . ARG A 1 317 ? 26.234 8.710 -53.353 1.00 79.38 317 ARG A N 1
ATOM 2565 C CA . ARG A 1 317 ? 25.383 7.920 -54.257 1.00 79.38 317 ARG A CA 1
ATOM 2566 C C . ARG A 1 317 ? 25.089 8.634 -55.584 1.00 79.38 317 ARG A C 1
ATOM 2568 O O . ARG A 1 317 ? 24.871 7.965 -56.589 1.00 79.38 317 ARG A O 1
ATOM 2575 N N . ALA A 1 318 ? 25.098 9.967 -55.597 1.00 80.38 318 ALA A N 1
ATOM 2576 C CA . ALA A 1 318 ? 24.883 10.795 -56.786 1.00 80.38 318 ALA A CA 1
ATOM 2577 C C . ALA A 1 318 ? 26.171 11.100 -57.581 1.00 80.38 318 ALA A C 1
ATOM 2579 O O . ALA A 1 318 ? 26.097 11.747 -58.623 1.00 80.38 318 ALA A O 1
ATOM 2580 N N . GLY A 1 319 ? 27.341 10.645 -57.113 1.00 74.56 319 GLY A N 1
ATOM 2581 C CA . GLY A 1 319 ? 28.626 10.845 -57.796 1.00 74.56 319 GLY A CA 1
ATOM 2582 C C . GLY A 1 319 ? 29.236 12.242 -57.628 1.00 74.56 319 GLY A C 1
ATOM 2583 O O . GLY A 1 319 ? 30.117 12.612 -58.400 1.00 74.56 319 GLY A O 1
ATOM 2584 N N . PHE A 1 320 ? 28.790 13.015 -56.633 1.00 71.94 320 PHE A N 1
ATOM 2585 C CA . PHE A 1 320 ? 29.289 14.363 -56.341 1.00 71.94 320 PHE A CA 1
ATOM 2586 C C . PHE A 1 320 ? 30.170 14.381 -55.083 1.00 71.94 320 PHE A C 1
ATOM 2588 O O . PHE A 1 320 ? 29.958 13.614 -54.145 1.00 71.94 320 PHE A O 1
ATOM 2595 N N . GLN A 1 321 ? 31.149 15.290 -55.041 1.00 63.66 321 GLN A N 1
ATOM 2596 C CA . GLN A 1 321 ? 32.015 15.470 -53.874 1.00 63.66 321 GLN A CA 1
ATOM 2597 C C . GLN A 1 321 ? 31.283 16.293 -52.795 1.00 63.66 321 GLN A C 1
ATOM 2599 O O . GLN A 1 321 ? 30.756 17.362 -53.114 1.00 63.66 321 GLN A O 1
ATOM 2604 N N . PRO A 1 322 ? 31.217 15.822 -51.534 1.00 65.25 322 PRO A N 1
ATOM 2605 C CA . PRO A 1 322 ? 30.439 16.490 -50.499 1.00 65.25 322 PRO A CA 1
ATOM 2606 C C . PRO A 1 322 ? 31.069 17.829 -50.074 1.00 65.25 322 PRO A C 1
ATOM 2608 O O . PRO A 1 322 ? 32.295 17.984 -50.116 1.00 65.25 322 PRO A O 1
ATOM 2611 N N . PRO A 1 323 ? 30.252 18.796 -49.620 1.00 64.44 323 PRO A N 1
ATOM 2612 C CA . PRO A 1 323 ? 30.741 20.084 -49.143 1.00 64.44 323 PRO A CA 1
ATOM 2613 C C . PRO A 1 323 ? 31.628 19.938 -47.890 1.00 64.44 323 PRO A C 1
ATOM 2615 O O . PRO A 1 323 ? 31.245 19.332 -46.887 1.00 64.44 323 PRO A O 1
ATOM 2618 N N . GLN A 1 324 ? 32.824 20.532 -47.944 1.00 58.00 324 GLN A N 1
ATOM 2619 C CA . GLN A 1 324 ? 33.824 20.542 -46.869 1.00 58.00 324 GLN A CA 1
ATOM 2620 C C . GLN A 1 324 ? 33.480 21.625 -45.830 1.00 58.00 324 GLN A C 1
ATOM 2622 O O . GLN A 1 324 ? 33.990 22.741 -45.885 1.00 58.00 324 GLN A O 1
ATOM 2627 N N . GLN A 1 325 ? 32.595 21.316 -44.882 1.00 60.59 325 GLN A N 1
ATOM 2628 C CA . GLN A 1 325 ? 32.426 22.113 -43.657 1.00 60.59 325 GLN A CA 1
ATOM 2629 C C . GLN A 1 325 ? 32.946 21.337 -42.437 1.00 60.59 325 GLN A C 1
ATOM 2631 O O . GLN A 1 325 ? 32.868 20.108 -42.435 1.00 60.59 325 GLN A O 1
ATOM 2636 N N . PRO A 1 326 ? 33.446 21.993 -41.377 1.00 54.88 326 PRO A N 1
ATOM 2637 C CA . PRO A 1 326 ? 33.864 21.293 -40.165 1.00 54.88 326 PRO A CA 1
ATOM 2638 C C . PRO A 1 326 ? 32.675 20.565 -39.517 1.00 54.88 326 PRO A C 1
ATOM 2640 O O . PRO A 1 326 ? 31.540 21.051 -39.534 1.00 54.88 326 PRO A O 1
ATOM 2643 N N . PHE A 1 327 ? 32.913 19.363 -38.990 1.00 55.78 327 PHE A N 1
ATOM 2644 C CA . PHE A 1 327 ? 31.946 18.690 -38.122 1.00 55.78 327 PHE A CA 1
ATOM 2645 C C . PHE A 1 327 ? 31.853 19.458 -36.797 1.00 55.78 327 PHE A C 1
ATOM 2647 O O . PHE A 1 327 ? 32.876 19.976 -36.338 1.00 55.78 327 PHE A O 1
ATOM 2654 N N . PRO A 1 328 ? 30.671 19.535 -36.157 1.00 57.41 328 PRO A N 1
ATOM 2655 C CA . PRO A 1 328 ? 30.632 19.940 -34.761 1.00 57.41 328 PRO A CA 1
ATOM 2656 C C . PRO A 1 328 ? 31.535 18.979 -33.969 1.00 57.41 328 PRO A C 1
ATOM 2658 O O . PRO A 1 328 ? 31.513 17.772 -34.239 1.00 57.41 328 PRO A O 1
ATOM 2661 N N . PRO A 1 329 ? 32.381 19.484 -33.057 1.00 53.81 329 PRO A N 1
ATOM 2662 C CA . PRO A 1 329 ? 33.296 18.631 -32.317 1.00 53.81 329 PRO A CA 1
ATOM 2663 C C . PRO A 1 329 ? 32.497 17.565 -31.552 1.00 53.81 329 PRO A C 1
ATOM 2665 O O . PRO A 1 329 ? 31.437 17.887 -31.005 1.00 53.81 329 PRO A O 1
ATOM 2668 N N . PRO A 1 330 ? 32.969 16.306 -31.505 1.00 49.91 330 PRO A N 1
ATOM 2669 C CA . PRO A 1 330 ? 32.338 15.291 -30.676 1.00 49.91 330 PRO A CA 1
ATOM 2670 C C . PRO A 1 330 ? 32.308 15.798 -29.234 1.00 49.91 330 PRO A C 1
ATOM 2672 O O . PRO A 1 330 ? 33.320 16.277 -28.718 1.00 49.91 330 PRO A O 1
ATOM 2675 N N . TYR A 1 331 ? 31.142 15.724 -28.596 1.00 52.84 331 TYR A N 1
ATOM 2676 C CA . TYR A 1 331 ? 31.010 16.119 -27.201 1.00 52.84 331 TYR A CA 1
ATOM 2677 C C . TYR A 1 331 ? 31.896 15.203 -26.345 1.00 52.84 331 TYR A C 1
ATOM 2679 O O . TYR A 1 331 ? 31.655 13.999 -26.244 1.00 52.84 331 TYR A O 1
ATOM 2687 N N . VAL A 1 332 ? 32.959 15.764 -25.767 1.00 48.06 332 VAL A N 1
ATOM 2688 C CA . VAL A 1 332 ? 33.873 15.042 -24.880 1.00 48.06 332 VAL A CA 1
ATOM 2689 C C . VAL A 1 332 ? 33.219 14.959 -23.506 1.00 48.06 332 VAL A C 1
ATOM 2691 O O . VAL A 1 332 ? 33.018 15.970 -22.834 1.00 48.06 332 VAL A O 1
ATOM 2694 N N . PHE A 1 333 ? 32.874 13.744 -23.085 1.00 44.62 333 PHE A N 1
ATOM 2695 C CA . PHE A 1 333 ? 32.415 13.479 -21.726 1.00 44.62 333 PHE A CA 1
ATOM 2696 C C . PHE A 1 333 ? 33.549 13.819 -20.749 1.00 44.62 333 PHE A C 1
ATOM 2698 O O . PHE A 1 333 ? 34.565 13.128 -20.724 1.00 44.62 333 PHE A O 1
ATOM 2705 N N . HIS A 1 334 ? 33.392 14.887 -19.963 1.00 42.69 334 HIS A N 1
ATOM 2706 C CA . HIS A 1 334 ? 34.289 15.210 -18.854 1.00 42.69 334 HIS A CA 1
ATOM 2707 C C . HIS A 1 334 ? 33.785 14.497 -17.585 1.00 42.69 334 HIS A C 1
ATOM 2709 O O . HIS A 1 334 ? 32.789 14.930 -17.006 1.00 42.69 334 HIS A O 1
ATOM 2715 N N . PRO A 1 335 ? 34.437 13.412 -17.123 1.00 38.91 335 PRO A N 1
ATOM 2716 C CA . PRO A 1 335 ? 33.981 12.640 -15.964 1.00 38.91 335 PRO A CA 1
ATOM 2717 C C . PRO A 1 335 ? 34.177 13.347 -14.608 1.00 38.91 335 PRO A C 1
ATOM 2719 O O . PRO A 1 335 ? 33.827 12.780 -13.578 1.00 38.91 335 PRO A O 1
ATOM 2722 N N . GLU A 1 336 ? 34.709 14.571 -14.564 1.00 36.78 336 GLU A N 1
ATOM 2723 C CA . GLU A 1 336 ? 35.085 15.244 -13.308 1.00 36.78 336 GLU A CA 1
ATOM 2724 C C . GLU A 1 336 ? 33.948 15.953 -12.550 1.00 36.78 336 GLU A C 1
ATOM 2726 O O . GLU A 1 336 ? 34.204 16.636 -11.563 1.00 36.78 336 GLU A O 1
ATOM 2731 N N . GLN A 1 337 ? 32.682 15.778 -12.936 1.00 39.56 337 GLN A N 1
ATOM 2732 C CA . GLN A 1 337 ? 31.554 16.371 -12.198 1.00 39.56 337 GLN A CA 1
ATOM 2733 C C . GLN A 1 337 ? 30.534 15.344 -11.701 1.00 39.56 337 GLN A C 1
ATOM 2735 O O . GLN A 1 337 ? 29.345 15.634 -11.577 1.00 39.56 337 GLN A O 1
ATOM 2740 N N . THR A 1 338 ? 30.989 14.141 -11.342 1.00 41.12 338 THR A N 1
ATOM 2741 C CA . THR A 1 338 ? 30.242 13.338 -10.365 1.00 41.12 338 THR A CA 1
ATOM 2742 C C . THR A 1 338 ? 30.174 14.105 -9.041 1.00 41.12 338 THR A C 1
ATOM 2744 O O . THR A 1 338 ? 31.226 14.526 -8.550 1.00 41.12 338 THR A O 1
ATOM 2747 N N . PRO A 1 339 ? 28.990 14.284 -8.428 1.00 35.81 339 PRO A N 1
ATOM 2748 C CA . PRO A 1 339 ? 28.894 14.909 -7.118 1.00 35.81 339 PRO A CA 1
ATOM 2749 C C . PRO A 1 339 ? 29.742 14.110 -6.129 1.00 35.81 339 PRO A C 1
ATOM 2751 O O . PRO A 1 339 ? 29.578 12.893 -5.998 1.00 35.81 339 PRO A O 1
ATOM 2754 N N . GLN A 1 340 ? 30.673 14.789 -5.454 1.00 33.78 340 GLN A N 1
ATOM 2755 C CA . GLN A 1 340 ? 31.415 14.183 -4.359 1.00 33.78 340 GLN A CA 1
ATOM 2756 C C . GLN A 1 340 ? 30.411 13.656 -3.337 1.00 33.78 340 GLN A C 1
ATOM 2758 O O . GLN A 1 340 ? 29.596 14.402 -2.792 1.00 33.78 340 GLN A O 1
ATOM 2763 N N . VAL A 1 341 ? 30.474 12.352 -3.085 1.00 41.03 341 VAL A N 1
ATOM 2764 C CA . VAL A 1 341 ? 29.808 11.738 -1.942 1.00 41.03 341 VAL A CA 1
ATOM 2765 C C . VAL A 1 341 ? 30.379 12.431 -0.702 1.00 41.03 341 VAL A C 1
ATOM 2767 O O . VAL A 1 341 ? 31.601 12.404 -0.532 1.00 41.03 341 VAL A O 1
ATOM 2770 N N . PRO A 1 342 ? 29.570 13.081 0.153 1.00 35.81 342 PRO A N 1
ATOM 2771 C CA . PRO A 1 342 ? 30.105 13.694 1.353 1.00 35.81 342 PRO A CA 1
ATOM 2772 C C . PRO A 1 342 ? 30.729 12.593 2.209 1.00 35.81 342 PRO A C 1
ATOM 2774 O O . PRO A 1 342 ? 30.063 11.646 2.632 1.00 35.81 342 PRO A O 1
ATOM 2777 N N . HIS A 1 343 ? 32.037 12.718 2.416 1.00 32.62 343 HIS A N 1
ATOM 2778 C CA . HIS A 1 343 ? 32.821 11.900 3.322 1.00 32.62 343 HIS A CA 1
ATOM 2779 C C . HIS A 1 343 ? 32.134 11.948 4.692 1.00 32.62 343 HIS A C 1
ATOM 2781 O O . HIS A 1 343 ? 32.068 13.003 5.325 1.00 32.62 343 HIS A O 1
ATOM 2787 N N . MET A 1 344 ? 31.574 10.822 5.143 1.00 37.00 344 MET A N 1
ATOM 2788 C CA . MET A 1 344 ? 31.073 10.709 6.510 1.00 37.00 344 MET A CA 1
ATOM 2789 C C . MET A 1 344 ? 32.269 10.815 7.459 1.00 37.00 344 MET A C 1
ATOM 2791 O O . MET A 1 344 ? 32.998 9.848 7.671 1.00 37.00 344 MET A O 1
ATOM 2795 N N . GLY A 1 345 ? 32.495 12.018 7.984 1.00 31.80 345 GLY A N 1
ATOM 2796 C CA . GLY A 1 345 ? 33.293 12.237 9.180 1.00 31.80 345 GLY A CA 1
ATOM 2797 C C . GLY A 1 345 ? 32.588 11.578 10.360 1.00 31.80 345 GLY A C 1
ATOM 2798 O O . GLY A 1 345 ? 31.390 11.774 10.569 1.00 31.80 345 GLY A O 1
ATOM 2799 N N . GLY A 1 346 ? 33.327 10.740 11.082 1.00 43.78 346 GLY A N 1
ATOM 2800 C CA . GLY A 1 346 ? 32.815 9.954 12.190 1.00 43.78 346 GLY A CA 1
ATOM 2801 C C . GLY A 1 346 ? 32.201 10.807 13.297 1.00 43.78 346 GLY A C 1
ATOM 2802 O O . GLY A 1 346 ? 32.790 11.779 13.762 1.00 43.78 346 GLY A O 1
ATOM 2803 N N . MET A 1 347 ? 31.043 10.368 13.778 1.00 37.56 347 MET A N 1
ATOM 2804 C CA . MET A 1 347 ? 30.584 10.663 15.126 1.00 37.56 347 MET A CA 1
ATOM 2805 C C . MET A 1 347 ? 30.291 9.349 15.841 1.00 37.56 347 MET A C 1
ATOM 2807 O O . MET A 1 347 ? 29.360 8.626 15.500 1.00 37.56 347 MET A O 1
ATOM 2811 N N . GLY A 1 348 ? 31.161 9.062 16.809 1.00 30.62 348 GLY A N 1
ATOM 2812 C CA . GLY A 1 348 ? 30.794 8.678 18.167 1.00 30.62 348 GLY A CA 1
ATOM 2813 C C . GLY A 1 348 ? 29.789 7.548 18.343 1.00 30.62 348 GLY A C 1
ATOM 2814 O O . GLY A 1 348 ? 28.580 7.751 18.304 1.00 30.62 348 GLY A O 1
ATOM 2815 N N . PHE A 1 349 ? 30.325 6.391 18.726 1.00 34.28 349 PHE A N 1
ATOM 2816 C CA . PHE A 1 349 ? 29.692 5.517 19.707 1.00 34.28 349 PHE A CA 1
ATOM 2817 C C . PHE A 1 349 ? 29.050 6.343 20.835 1.00 34.28 349 PHE A C 1
ATOM 2819 O O . PHE A 1 349 ? 29.758 7.041 21.557 1.00 34.28 349 PHE A O 1
ATOM 2826 N N . PHE A 1 350 ? 27.741 6.197 21.038 1.00 33.16 350 PHE A N 1
ATOM 2827 C CA . PHE A 1 350 ? 27.137 6.394 22.353 1.00 33.16 350 PHE A CA 1
ATOM 2828 C C . PHE A 1 350 ? 26.594 5.047 22.837 1.00 33.16 350 PHE A C 1
ATOM 2830 O O . PHE A 1 350 ? 25.777 4.432 22.143 1.00 33.16 350 PHE A O 1
ATOM 2837 N N . PRO A 1 351 ? 27.091 4.543 23.978 1.00 36.12 351 PRO A N 1
ATOM 2838 C CA . PRO A 1 351 ? 26.676 3.272 24.525 1.00 36.12 351 PRO A CA 1
ATOM 2839 C C . PRO A 1 351 ? 25.334 3.382 25.245 1.00 36.12 351 PRO A C 1
ATOM 2841 O O . PRO A 1 351 ? 24.933 4.409 25.784 1.00 36.12 351 PRO A O 1
ATOM 2844 N N . ASN A 1 352 ? 24.698 2.224 25.262 1.00 33.81 352 ASN A N 1
ATOM 2845 C CA . ASN A 1 352 ? 23.612 1.794 26.116 1.00 33.81 352 ASN A CA 1
ATOM 2846 C C . ASN A 1 352 ? 23.853 2.135 27.606 1.00 33.81 352 ASN A C 1
ATOM 2848 O O . ASN A 1 352 ? 24.815 1.657 28.205 1.00 33.81 352 ASN A O 1
ATOM 2852 N N . SER A 1 353 ? 22.936 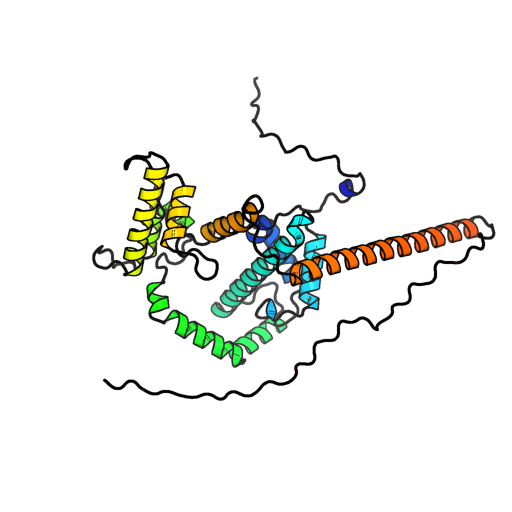2.881 28.213 1.00 35.44 353 SER A N 1
ATOM 2853 C CA . SER A 1 353 ? 22.615 2.879 29.647 1.00 35.44 353 SER A CA 1
ATOM 2854 C C . SER A 1 353 ? 21.140 3.293 29.743 1.00 35.44 353 SER A C 1
ATOM 2856 O O . SER A 1 353 ? 20.673 4.111 28.961 1.00 35.44 353 SER A O 1
ATOM 2858 N N . GLY A 1 354 ? 20.273 2.746 30.578 1.00 29.95 354 GLY A N 1
ATOM 2859 C CA . GLY A 1 354 ? 20.417 1.901 31.747 1.00 29.95 354 GLY A CA 1
ATOM 2860 C C . GLY A 1 354 ? 19.198 2.225 32.614 1.00 29.95 354 GLY A C 1
ATOM 2861 O O . GLY A 1 354 ? 18.854 3.387 32.789 1.00 29.95 354 GLY A O 1
ATOM 2862 N N . TYR A 1 355 ? 18.503 1.190 33.069 1.00 35.06 355 TYR A N 1
ATOM 2863 C CA . TYR A 1 355 ? 17.387 1.250 34.012 1.00 35.06 355 TYR A CA 1
ATOM 2864 C C . TYR A 1 355 ? 17.714 2.018 35.310 1.00 35.06 355 TYR A C 1
ATOM 2866 O O . TYR A 1 355 ? 18.857 2.009 35.761 1.00 35.06 355 TYR A O 1
ATOM 2874 N N . GLY A 1 356 ? 16.664 2.533 35.962 1.00 30.91 356 GLY A N 1
ATOM 2875 C CA . GLY A 1 356 ? 16.647 3.054 37.341 1.00 30.91 356 GLY A CA 1
ATOM 2876 C C . GLY A 1 356 ? 16.092 4.479 37.364 1.00 30.91 356 GLY A C 1
ATOM 2877 O O . GLY A 1 356 ? 16.574 5.323 36.628 1.00 30.91 356 GLY A O 1
ATOM 2878 N N . GLY A 1 357 ? 15.064 4.867 38.107 1.00 29.41 357 GLY A N 1
ATOM 2879 C CA . GLY A 1 357 ? 14.375 4.304 39.261 1.00 29.41 357 GLY A CA 1
ATOM 2880 C C . GLY A 1 357 ? 13.754 5.516 39.968 1.00 29.41 357 GLY A C 1
ATOM 2881 O O . GLY A 1 357 ? 14.468 6.469 40.267 1.00 29.41 357 GLY A O 1
ATOM 2882 N N . MET A 1 358 ? 12.435 5.529 40.158 1.00 37.50 358 MET A N 1
ATOM 2883 C CA . MET A 1 358 ? 11.772 6.519 41.016 1.00 37.50 358 MET A CA 1
ATOM 2884 C C . MET A 1 358 ? 12.009 6.156 42.486 1.00 37.50 358 MET A C 1
ATOM 2886 O O . MET A 1 358 ? 11.911 4.973 42.823 1.00 37.50 358 MET A O 1
ATOM 2890 N N . PRO A 1 359 ? 12.200 7.139 43.375 1.00 45.28 359 PRO A N 1
ATOM 2891 C CA . PRO A 1 359 ? 11.740 7.035 44.746 1.00 45.28 359 PRO A CA 1
ATOM 2892 C C . PRO A 1 359 ? 10.487 7.901 44.964 1.00 45.28 359 PRO A C 1
ATOM 2894 O O . PRO A 1 359 ? 10.401 8.998 44.420 1.00 45.28 359 PRO A O 1
ATOM 2897 N N . MET A 1 360 ? 9.562 7.312 45.733 1.00 41.81 360 MET A N 1
ATOM 2898 C CA . MET A 1 360 ? 8.388 7.846 46.454 1.00 41.81 360 MET A CA 1
ATOM 2899 C C . MET A 1 360 ? 7.946 9.287 46.191 1.00 41.81 360 MET A C 1
ATOM 2901 O O . MET A 1 360 ? 8.713 10.215 46.532 1.00 41.81 360 MET A O 1
#

pLDDT: mean 73.89, std 19.76, range [29.41, 94.88]